Protein AF-A0A7S1FSR8-F1 (afdb_monomer_lite)

Sequence (272 aa):
EYGVRWNFFLTLAAVAVLVKCIRRRALFRRWPGGPSVAVLILLVAYQAALSAGLQFYVESEPRTCSARVGSDRWEKINIDIKGVLCDIFASDREGILGIIGYTAIHVISEDVLGRFCIWNRGSSHVSPFYVKSVGGRLLITSVVLWLALIVLVRQFGISVSRRSTNLSFVVWVLAHNATFLLVLWLCLAVLKINIDKGFTAFPLFQALNKNVLPTFLIANILTGVVNLSMNTLEVDDFPAILIILLYLSIVSLLALVLVRKDFINSEVKKFS

Radius of gyration: 23.21 Å; chains: 1; bounding box: 55×56×66 Å

Structure (mmCIF, N/CA/C/O backbone):
data_AF-A0A7S1FSR8-F1
#
_entry.id   AF-A0A7S1FSR8-F1
#
loop_
_atom_site.group_PDB
_atom_site.id
_atom_site.type_symbol
_atom_site.label_atom_id
_atom_site.label_alt_id
_atom_site.label_comp_id
_atom_site.label_asym_id
_atom_site.label_entity_id
_atom_site.label_seq_id
_atom_site.pdbx_PDB_ins_code
_atom_site.Cartn_x
_atom_site.Cartn_y
_atom_site.Cartn_z
_atom_site.occupancy
_atom_site.B_iso_or_equiv
_atom_site.auth_seq_id
_atom_site.auth_comp_id
_atom_site.auth_asym_id
_atom_site.auth_atom_id
_atom_site.pdbx_PDB_model_num
ATOM 1 N N . GLU A 1 1 ? 6.229 -17.127 -17.112 1.00 42.44 1 GLU A N 1
ATOM 2 C CA . GLU A 1 1 ? 6.525 -15.699 -16.846 1.00 42.44 1 GLU A CA 1
ATOM 3 C C . GLU A 1 1 ? 6.478 -15.317 -15.368 1.00 42.44 1 GLU A C 1
ATOM 5 O O . GLU A 1 1 ? 7.311 -14.522 -14.962 1.00 42.44 1 GLU A O 1
ATOM 10 N N . TYR A 1 2 ? 5.615 -15.909 -14.534 1.00 32.84 2 TYR A N 1
ATOM 11 C CA . TYR A 1 2 ? 5.683 -15.720 -13.077 1.00 32.84 2 TYR A CA 1
ATOM 12 C C . TYR A 1 2 ? 6.494 -16.833 -12.395 1.00 32.84 2 TYR A C 1
ATOM 14 O O . TYR A 1 2 ? 6.208 -18.010 -12.593 1.00 32.84 2 TYR A O 1
ATOM 22 N N . GLY A 1 3 ? 7.501 -16.459 -11.596 1.00 42.72 3 GLY A N 1
ATOM 23 C CA . GLY A 1 3 ? 8.185 -17.367 -10.659 1.00 42.72 3 GLY A CA 1
ATOM 24 C C . GLY A 1 3 ? 9.527 -17.971 -11.094 1.00 42.72 3 GLY A C 1
ATOM 25 O O . GLY A 1 3 ? 10.049 -18.803 -10.362 1.00 42.72 3 GLY A O 1
ATOM 26 N N . VAL A 1 4 ? 10.102 -17.571 -12.236 1.00 52.06 4 VAL A N 1
ATOM 27 C CA . VAL A 1 4 ? 11.365 -18.162 -12.739 1.00 52.06 4 VAL A CA 1
ATOM 28 C C . VAL A 1 4 ? 12.622 -17.431 -12.235 1.00 52.06 4 VAL A C 1
ATOM 30 O O . VAL A 1 4 ? 13.664 -18.065 -12.109 1.00 52.06 4 VAL A O 1
ATOM 33 N N . ARG A 1 5 ? 12.554 -16.122 -11.939 1.00 67.44 5 ARG A N 1
ATOM 34 C CA . ARG A 1 5 ? 13.709 -15.321 -11.475 1.00 67.44 5 ARG A CA 1
ATOM 35 C C . ARG A 1 5 ? 13.396 -14.546 -10.178 1.00 67.44 5 ARG A C 1
ATOM 37 O O . ARG A 1 5 ? 13.264 -15.202 -9.152 1.00 67.44 5 ARG A O 1
ATOM 44 N N . TRP A 1 6 ? 13.218 -13.234 -10.114 1.00 67.12 6 TRP A N 1
ATOM 45 C CA . TRP A 1 6 ? 12.875 -12.552 -8.850 1.00 67.12 6 TRP A CA 1
ATOM 46 C C . TRP A 1 6 ? 11.362 -12.539 -8.603 1.00 67.12 6 TRP A C 1
ATOM 48 O O . TRP A 1 6 ? 10.577 -12.231 -9.498 1.00 67.12 6 TRP A O 1
ATOM 58 N N . ASN A 1 7 ? 10.917 -12.866 -7.386 1.00 74.06 7 ASN A N 1
ATOM 59 C CA . ASN A 1 7 ? 9.493 -12.903 -7.044 1.00 74.06 7 ASN A CA 1
ATOM 60 C C . ASN A 1 7 ? 9.129 -11.900 -5.938 1.00 74.06 7 ASN A C 1
ATOM 62 O O . ASN A 1 7 ? 9.979 -11.345 -5.242 1.00 74.06 7 ASN A O 1
ATOM 66 N N . PHE A 1 8 ? 7.825 -11.697 -5.759 1.00 75.88 8 PHE A N 1
ATOM 67 C CA . PHE A 1 8 ? 7.260 -10.822 -4.731 1.00 75.88 8 PHE A CA 1
ATOM 68 C C . PHE A 1 8 ? 7.791 -11.117 -3.315 1.00 75.88 8 PHE A C 1
ATOM 70 O O . PHE A 1 8 ? 8.031 -10.194 -2.536 1.00 75.88 8 PHE A O 1
ATOM 77 N N . PHE A 1 9 ? 8.030 -12.389 -2.982 1.00 80.69 9 PHE A N 1
ATOM 78 C CA . PHE A 1 9 ? 8.537 -12.779 -1.666 1.00 80.69 9 PHE A CA 1
ATOM 79 C C . PHE A 1 9 ? 9.968 -12.304 -1.416 1.00 80.69 9 PHE A C 1
ATOM 81 O O . PHE A 1 9 ? 10.277 -11.904 -0.294 1.00 80.69 9 PHE A O 1
ATOM 88 N N . LEU A 1 10 ? 10.825 -12.301 -2.440 1.00 83.50 10 LEU A N 1
ATOM 89 C CA . LEU A 1 10 ? 12.183 -11.763 -2.332 1.00 83.50 10 LEU A CA 1
ATOM 90 C C . LEU A 1 10 ? 12.160 -10.255 -2.074 1.00 83.50 10 LEU A C 1
ATOM 92 O O . LEU A 1 10 ? 12.866 -9.781 -1.184 1.00 83.50 10 LEU A O 1
ATOM 96 N N . THR A 1 11 ? 11.287 -9.511 -2.761 1.00 85.75 11 THR A N 1
ATOM 97 C CA . THR A 1 11 ? 11.074 -8.084 -2.472 1.00 85.75 11 THR A CA 1
ATOM 98 C C . THR A 1 11 ? 10.602 -7.877 -1.030 1.00 85.75 11 THR A C 1
ATOM 100 O O . THR A 1 11 ? 11.168 -7.047 -0.321 1.00 85.75 11 THR A O 1
ATOM 103 N N . LEU A 1 12 ? 9.629 -8.658 -0.544 1.00 84.50 12 LEU A N 1
ATOM 104 C CA . LEU A 1 12 ? 9.170 -8.566 0.849 1.00 84.50 12 LEU A CA 1
ATOM 105 C C . LEU A 1 12 ? 10.274 -8.888 1.864 1.00 84.50 12 LEU A C 1
ATOM 107 O O . LEU A 1 12 ? 10.410 -8.185 2.867 1.00 84.50 12 LEU A O 1
ATOM 111 N N . ALA A 1 13 ? 11.071 -9.927 1.611 1.00 87.38 13 ALA A N 1
ATOM 112 C CA . ALA A 1 13 ? 12.188 -10.302 2.471 1.00 87.38 13 ALA A CA 1
ATOM 113 C C . ALA A 1 13 ? 13.238 -9.183 2.533 1.00 87.38 13 ALA A C 1
ATOM 115 O O . ALA A 1 13 ? 13.666 -8.797 3.625 1.00 87.38 13 ALA A O 1
ATOM 116 N N . ALA A 1 14 ? 13.595 -8.606 1.382 1.00 89.81 14 ALA A N 1
ATOM 117 C CA . ALA A 1 14 ? 14.527 -7.487 1.299 1.00 89.81 14 ALA A CA 1
ATOM 118 C C . ALA A 1 14 ? 14.011 -6.256 2.062 1.00 89.81 14 ALA A C 1
ATOM 120 O O . ALA A 1 14 ? 14.740 -5.691 2.879 1.00 89.81 14 ALA A O 1
ATOM 121 N N . VAL A 1 15 ? 12.738 -5.886 1.877 1.00 91.38 15 VAL A N 1
ATOM 122 C CA . VAL A 1 15 ? 12.101 -4.779 2.609 1.00 91.38 15 VAL A CA 1
ATOM 123 C C . VAL A 1 15 ? 12.127 -5.037 4.117 1.00 91.38 15 VAL A C 1
ATOM 125 O O . VAL A 1 15 ? 12.518 -4.158 4.884 1.00 91.38 15 VAL A O 1
ATOM 128 N N . ALA A 1 16 ? 11.782 -6.246 4.568 1.00 88.62 16 ALA A N 1
ATOM 129 C CA . ALA A 1 16 ? 11.782 -6.590 5.990 1.00 88.62 16 ALA A CA 1
ATOM 130 C C . ALA A 1 16 ? 13.175 -6.455 6.633 1.00 88.62 16 ALA A C 1
ATOM 132 O O . ALA A 1 16 ? 13.294 -5.993 7.774 1.00 88.62 16 ALA A O 1
ATOM 133 N N . VAL A 1 17 ? 14.235 -6.836 5.914 1.00 90.75 17 VAL A N 1
ATOM 134 C CA . VAL A 1 17 ? 15.624 -6.657 6.365 1.00 90.75 17 VAL A CA 1
ATOM 135 C C . VAL A 1 17 ? 15.999 -5.174 6.385 1.00 90.75 17 VAL A C 1
ATOM 137 O O . VAL A 1 17 ? 16.490 -4.682 7.403 1.00 90.75 17 VAL A O 1
ATOM 140 N N . LEU A 1 18 ? 15.718 -4.439 5.307 1.00 90.12 18 LEU A N 1
ATOM 141 C CA . LEU A 1 18 ? 16.057 -3.019 5.179 1.00 90.12 18 LEU A CA 1
ATOM 142 C C . LEU A 1 18 ? 15.386 -2.162 6.249 1.00 90.12 18 LEU A C 1
ATOM 144 O O . LEU A 1 18 ? 16.059 -1.369 6.904 1.00 90.12 18 LEU A O 1
ATOM 148 N N . VAL A 1 19 ? 14.093 -2.364 6.497 1.00 89.81 19 VAL A N 1
ATOM 149 C CA . VAL A 1 19 ? 13.356 -1.646 7.544 1.00 89.81 19 VAL A CA 1
ATOM 150 C C . VAL A 1 19 ? 13.991 -1.887 8.913 1.00 89.81 19 VAL A C 1
ATOM 152 O O . VAL A 1 19 ? 14.223 -0.934 9.661 1.00 89.81 19 VAL A O 1
ATOM 155 N N . LYS A 1 20 ? 14.327 -3.142 9.249 1.00 87.56 20 LYS A N 1
ATOM 156 C CA . LYS A 1 20 ? 15.005 -3.463 10.517 1.00 87.56 20 LYS A CA 1
ATOM 157 C C . LYS A 1 20 ? 16.349 -2.743 10.627 1.00 87.56 20 LYS A C 1
ATOM 159 O O . LYS A 1 20 ? 16.659 -2.207 11.692 1.00 87.56 20 LYS A O 1
ATOM 164 N N . CYS A 1 21 ? 17.124 -2.696 9.546 1.00 87.00 21 CYS A N 1
ATOM 165 C CA . CYS A 1 21 ? 18.399 -1.983 9.497 1.00 87.00 21 CYS A CA 1
ATOM 166 C C . CYS A 1 21 ? 18.224 -0.469 9.694 1.00 87.00 21 CYS A C 1
ATOM 168 O O . CYS A 1 21 ? 18.904 0.115 10.541 1.00 87.00 21 CYS A O 1
ATOM 170 N N . ILE A 1 22 ? 17.278 0.151 8.981 1.00 85.94 22 ILE A N 1
ATOM 171 C CA . ILE A 1 22 ? 16.949 1.580 9.103 1.00 85.94 22 ILE A CA 1
ATOM 172 C C . ILE A 1 22 ? 16.543 1.906 10.545 1.00 85.94 22 ILE A C 1
ATOM 174 O O . ILE A 1 22 ? 17.040 2.862 11.133 1.00 85.94 22 ILE A O 1
ATOM 178 N N . ARG A 1 23 ? 15.693 1.078 11.160 1.00 81.00 23 ARG A N 1
ATOM 179 C CA . ARG A 1 23 ? 15.199 1.290 12.530 1.00 81.00 23 ARG A CA 1
ATOM 180 C C . ARG A 1 23 ? 16.271 1.096 13.603 1.00 81.00 23 ARG A C 1
ATOM 182 O O . ARG A 1 23 ? 16.262 1.819 14.598 1.00 81.00 23 ARG A O 1
ATOM 189 N N . ARG A 1 24 ? 17.173 0.121 13.441 1.00 79.81 24 ARG A N 1
ATOM 190 C CA . ARG A 1 24 ? 18.234 -0.162 14.426 1.00 79.81 24 ARG A CA 1
ATOM 191 C C . ARG A 1 24 ? 19.342 0.883 14.419 1.00 79.81 24 ARG A C 1
ATOM 193 O O . ARG A 1 24 ? 19.982 1.094 15.447 1.00 79.81 24 ARG A O 1
ATOM 200 N N . ARG A 1 25 ? 19.606 1.525 13.280 1.00 76.44 25 ARG A N 1
ATOM 201 C CA . ARG A 1 25 ? 20.754 2.424 13.154 1.00 76.44 25 ARG A CA 1
ATOM 202 C C . ARG A 1 25 ? 20.471 3.760 13.841 1.00 76.44 25 ARG A C 1
ATOM 204 O O . ARG A 1 25 ? 19.556 4.490 13.469 1.00 76.44 25 ARG A O 1
ATOM 211 N N . ALA A 1 26 ? 21.312 4.104 14.818 1.00 61.03 26 ALA A N 1
ATOM 212 C CA . ALA A 1 26 ? 21.186 5.326 15.616 1.00 61.03 26 ALA A CA 1
ATOM 213 C C . ALA A 1 26 ? 21.131 6.611 14.768 1.00 61.03 26 ALA A C 1
ATOM 215 O O . ALA A 1 26 ? 20.477 7.572 15.165 1.00 61.03 26 ALA A O 1
ATOM 216 N N . LEU A 1 27 ? 21.754 6.599 13.582 1.00 62.50 27 LEU A N 1
ATOM 217 C CA . LEU A 1 27 ? 21.727 7.701 12.619 1.00 62.50 27 LEU A CA 1
ATOM 218 C C . LEU A 1 27 ? 20.291 8.127 12.270 1.00 62.50 27 LEU A C 1
ATOM 220 O O . LEU A 1 27 ? 19.955 9.296 12.412 1.00 62.50 27 LEU A O 1
ATOM 224 N N . PHE A 1 28 ? 19.420 7.180 11.912 1.00 64.50 28 PHE A N 1
ATOM 225 C CA . PHE A 1 28 ? 18.032 7.479 11.539 1.00 64.50 28 PHE A CA 1
ATOM 226 C C . PHE A 1 28 ? 17.147 7.817 12.740 1.00 64.50 28 PHE A C 1
ATOM 228 O O . PHE A 1 28 ? 16.130 8.490 12.595 1.00 64.50 28 PHE A O 1
ATOM 235 N N . ARG A 1 29 ? 17.539 7.389 13.946 1.00 62.94 29 ARG A N 1
ATOM 236 C CA . ARG A 1 29 ? 16.860 7.781 15.187 1.00 62.94 29 ARG A CA 1
ATOM 237 C C . ARG A 1 29 ? 17.166 9.230 15.582 1.00 62.94 29 ARG A C 1
ATOM 239 O O . ARG A 1 29 ? 16.362 9.839 16.278 1.00 62.94 29 ARG A O 1
ATOM 246 N N . ARG A 1 30 ? 18.317 9.761 15.158 1.00 63.12 30 ARG A N 1
ATOM 247 C CA . ARG A 1 30 ? 18.793 11.114 15.486 1.00 63.12 30 ARG A CA 1
ATOM 248 C C . ARG A 1 30 ? 18.447 12.155 14.418 1.00 63.12 30 ARG A C 1
ATOM 250 O O . ARG A 1 30 ? 18.640 13.342 14.654 1.00 63.12 30 ARG A O 1
ATOM 257 N N . TRP A 1 31 ? 17.937 11.718 13.268 1.00 62.69 31 TRP A N 1
ATOM 258 C CA . TRP A 1 31 ? 17.447 12.607 12.220 1.00 62.69 31 TRP A CA 1
ATOM 259 C C . TRP A 1 31 ? 16.214 13.398 12.686 1.00 62.69 31 TRP A C 1
ATOM 261 O O . TRP A 1 31 ? 15.302 12.802 13.273 1.00 62.69 31 TRP A O 1
ATOM 271 N N . PRO A 1 32 ? 16.147 14.716 12.418 1.00 58.75 32 PRO A N 1
ATOM 272 C CA . PRO A 1 32 ? 14.958 15.509 12.709 1.00 58.75 32 PRO A CA 1
ATOM 273 C C . PRO A 1 32 ? 13.770 14.963 11.901 1.00 58.75 32 PRO A C 1
ATOM 275 O O . PRO A 1 32 ? 13.825 14.872 10.679 1.00 58.75 32 PRO A O 1
ATOM 278 N N . GLY A 1 33 ? 12.718 14.527 12.603 1.00 66.50 33 GLY A N 1
ATOM 279 C CA . GLY A 1 33 ? 11.551 13.857 12.008 1.00 66.50 33 GLY A CA 1
ATOM 280 C C . GLY A 1 33 ? 11.667 12.330 11.851 1.00 66.50 33 GLY A C 1
ATOM 281 O O . GLY A 1 33 ? 10.708 11.686 11.428 1.00 66.50 33 GLY A O 1
ATOM 282 N N . GLY A 1 34 ? 12.789 11.723 12.256 1.00 81.00 34 GLY A N 1
ATOM 283 C CA . GLY A 1 34 ? 12.958 10.270 12.332 1.00 81.00 34 GLY A CA 1
ATOM 284 C C . GLY A 1 34 ? 13.160 9.560 10.980 1.00 81.00 34 GLY A C 1
ATOM 285 O O . GLY A 1 34 ? 13.432 10.200 9.962 1.00 81.00 34 GLY A O 1
ATOM 286 N N . PRO A 1 35 ? 13.041 8.217 10.943 1.00 84.94 35 PRO A N 1
ATOM 287 C CA . PRO A 1 35 ? 13.338 7.412 9.754 1.00 84.94 35 PRO A CA 1
ATOM 288 C C . PRO A 1 35 ? 12.399 7.694 8.572 1.00 84.94 35 PRO A C 1
ATOM 290 O O . PRO A 1 35 ? 12.814 7.526 7.429 1.00 84.94 35 PRO A O 1
ATOM 293 N N . SER A 1 36 ? 11.176 8.169 8.819 1.00 86.75 36 SER A N 1
ATOM 294 C CA . SER A 1 36 ? 10.230 8.538 7.757 1.00 86.75 36 SER A CA 1
ATOM 295 C C . SER A 1 36 ? 10.732 9.654 6.853 1.00 86.75 36 SER A C 1
ATOM 297 O O . SER A 1 36 ? 10.576 9.565 5.640 1.00 86.75 36 SER A O 1
ATOM 299 N N . VAL A 1 37 ? 11.370 10.683 7.419 1.00 87.75 37 VAL A N 1
ATOM 300 C CA . VAL A 1 37 ? 11.898 11.803 6.627 1.00 87.75 37 VAL A CA 1
ATOM 301 C C . VAL A 1 37 ? 13.037 11.332 5.729 1.00 87.75 37 VAL A C 1
ATOM 303 O O . VAL A 1 37 ? 13.062 11.663 4.549 1.00 87.75 37 VAL A O 1
ATOM 306 N N . ALA A 1 38 ? 13.939 10.495 6.247 1.00 88.38 38 ALA A N 1
ATOM 307 C CA . ALA A 1 38 ? 15.035 9.945 5.453 1.00 88.38 38 ALA A CA 1
ATOM 308 C C . ALA A 1 38 ? 14.531 9.113 4.264 1.00 88.38 38 ALA A C 1
ATOM 310 O O . ALA A 1 38 ? 15.025 9.256 3.146 1.00 88.38 38 ALA A O 1
ATOM 311 N N . VAL A 1 39 ? 13.521 8.270 4.494 1.00 91.75 39 VAL A N 1
ATOM 312 C CA . VAL A 1 39 ? 12.943 7.449 3.427 1.00 91.75 39 VAL A CA 1
ATOM 313 C C . VAL A 1 39 ? 12.113 8.291 2.453 1.00 91.75 39 VAL A C 1
ATOM 315 O O . VAL A 1 39 ? 12.119 8.002 1.261 1.00 91.75 39 VAL A O 1
ATOM 318 N N . LEU A 1 40 ? 11.470 9.371 2.908 1.00 92.50 40 LEU A N 1
ATOM 319 C CA . LEU A 1 40 ? 10.790 10.319 2.025 1.00 92.50 40 LEU A CA 1
ATOM 320 C C . LEU A 1 40 ? 11.777 11.035 1.091 1.00 92.50 40 LEU A C 1
ATOM 322 O O . LEU A 1 40 ? 11.506 11.140 -0.101 1.00 92.50 40 LEU A O 1
ATOM 326 N N . ILE A 1 41 ? 12.935 11.472 1.596 1.00 92.06 41 ILE A N 1
ATOM 327 C CA . ILE A 1 41 ? 13.988 12.067 0.756 1.00 92.06 41 ILE A CA 1
ATOM 328 C C . ILE A 1 41 ? 14.473 11.057 -0.286 1.00 92.06 41 ILE A C 1
ATOM 330 O O . ILE A 1 41 ? 14.581 11.396 -1.464 1.00 92.06 41 ILE A O 1
ATOM 334 N N . LEU A 1 42 ? 14.710 9.806 0.124 1.00 93.25 42 LEU A N 1
ATOM 335 C CA . LEU A 1 42 ? 15.083 8.736 -0.801 1.00 93.25 42 LEU A CA 1
ATOM 336 C C . LEU A 1 42 ? 14.001 8.503 -1.865 1.00 93.25 42 LEU A C 1
ATOM 338 O O . LEU A 1 42 ? 14.326 8.331 -3.036 1.00 93.25 42 LEU A O 1
ATOM 342 N N . LEU A 1 43 ? 12.726 8.531 -1.477 1.00 95.31 43 LEU A N 1
ATOM 343 C CA . LEU A 1 43 ? 11.601 8.357 -2.392 1.00 95.31 43 LEU A CA 1
ATOM 344 C C . LEU A 1 43 ? 11.481 9.516 -3.393 1.00 95.31 43 LEU A C 1
ATOM 346 O O . LEU A 1 43 ? 11.198 9.278 -4.563 1.00 95.31 43 LEU A O 1
ATOM 350 N N . VAL A 1 44 ? 11.730 10.758 -2.969 1.00 95.62 44 VAL A N 1
ATOM 351 C CA . VAL A 1 44 ? 11.759 11.924 -3.869 1.00 95.62 44 VAL A CA 1
ATOM 352 C C . VAL A 1 44 ? 12.938 11.836 -4.838 1.00 95.62 44 VAL A C 1
ATOM 354 O O . VAL A 1 44 ? 12.760 12.066 -6.032 1.00 95.62 44 VAL A O 1
ATOM 357 N N . ALA A 1 45 ? 14.123 11.437 -4.366 1.00 95.81 45 ALA A N 1
ATOM 358 C CA . ALA A 1 45 ? 15.278 11.200 -5.232 1.00 95.81 45 ALA A CA 1
ATOM 359 C C . ALA A 1 45 ? 15.010 10.068 -6.242 1.00 95.81 45 ALA A C 1
ATOM 361 O O . ALA A 1 45 ? 15.341 10.190 -7.420 1.00 95.81 45 ALA A O 1
ATOM 362 N N . TYR A 1 46 ? 14.344 8.997 -5.802 1.00 96.31 46 TYR A N 1
ATOM 363 C CA . TYR A 1 46 ? 13.903 7.913 -6.674 1.00 96.31 46 TYR A CA 1
ATOM 364 C C . TYR A 1 46 ? 12.904 8.402 -7.726 1.00 96.31 46 TYR A C 1
ATOM 366 O O . TYR A 1 46 ? 13.059 8.098 -8.905 1.00 96.31 46 TYR A O 1
ATOM 374 N N . GLN A 1 47 ? 11.934 9.231 -7.335 1.00 96.88 47 GLN A N 1
ATOM 375 C CA . GLN A 1 47 ? 10.998 9.834 -8.278 1.00 96.88 47 GLN A CA 1
ATOM 376 C C . GLN A 1 47 ? 11.697 10.740 -9.297 1.00 96.88 47 GLN A C 1
ATOM 378 O O . GLN A 1 47 ? 11.332 10.713 -10.467 1.00 96.88 47 GLN A O 1
ATOM 383 N N . ALA A 1 48 ? 12.712 11.505 -8.891 1.00 95.69 48 ALA A N 1
ATOM 384 C CA . ALA A 1 48 ? 13.500 12.311 -9.820 1.00 95.69 48 ALA A CA 1
ATOM 385 C C . ALA A 1 48 ? 14.223 11.431 -10.856 1.00 95.69 48 ALA A C 1
ATOM 387 O O . ALA A 1 48 ? 14.202 11.745 -12.045 1.00 95.69 48 ALA A O 1
ATOM 388 N N . ALA A 1 49 ? 14.786 10.294 -10.431 1.00 95.62 49 ALA A N 1
ATOM 389 C CA . ALA A 1 49 ? 15.386 9.321 -11.343 1.00 95.62 49 ALA A CA 1
ATOM 390 C C . ALA A 1 49 ? 14.348 8.698 -12.295 1.00 95.62 49 ALA A C 1
ATOM 392 O O . ALA A 1 49 ? 14.610 8.574 -13.492 1.00 95.62 49 ALA A O 1
ATOM 393 N N . LEU A 1 50 ? 13.153 8.356 -11.794 1.00 94.56 50 LEU A N 1
ATOM 394 C CA . LEU A 1 50 ? 12.034 7.875 -12.616 1.00 94.56 50 LEU A CA 1
ATOM 395 C C . LEU A 1 50 ? 11.648 8.891 -13.692 1.00 94.56 50 LEU A C 1
ATOM 397 O O . LEU A 1 50 ? 11.550 8.523 -14.863 1.00 94.56 50 LEU A O 1
ATOM 401 N N . SER A 1 51 ? 11.515 10.163 -13.314 1.00 93.88 51 SER A N 1
ATOM 402 C CA . SER A 1 51 ? 11.208 11.256 -14.239 1.00 93.88 51 SER A CA 1
ATOM 403 C C . SER A 1 51 ? 12.325 11.522 -15.257 1.00 93.88 51 SER A C 1
ATOM 405 O O . SER A 1 51 ? 12.040 12.025 -16.338 1.00 93.88 51 SER A O 1
ATOM 407 N N . ALA A 1 52 ? 13.575 11.155 -14.957 1.00 93.62 52 ALA A N 1
ATOM 408 C CA . ALA A 1 52 ? 14.716 11.277 -15.871 1.00 93.62 52 ALA A CA 1
ATOM 409 C C . ALA A 1 52 ? 14.822 10.136 -16.907 1.00 93.62 52 ALA A C 1
ATOM 411 O O . ALA A 1 52 ? 15.777 10.103 -17.678 1.00 93.62 52 ALA A O 1
ATOM 412 N N . GLY A 1 53 ? 13.869 9.196 -16.930 1.00 90.69 53 GLY A N 1
ATOM 413 C CA . GLY A 1 53 ? 13.822 8.091 -17.897 1.00 90.69 53 GLY A CA 1
ATOM 414 C C . GLY A 1 53 ? 13.887 6.697 -17.272 1.00 90.69 53 GLY A C 1
ATOM 415 O O . GLY A 1 53 ? 13.574 5.716 -17.949 1.00 90.69 53 GLY A O 1
ATOM 416 N N . LEU A 1 54 ? 14.189 6.578 -15.970 1.00 90.81 54 LEU A N 1
ATOM 417 C CA . LEU A 1 54 ? 14.188 5.277 -15.287 1.00 90.81 54 LEU A CA 1
ATOM 418 C C . LEU A 1 54 ? 12.790 4.634 -15.287 1.00 90.81 54 LEU A C 1
ATOM 420 O O . LEU A 1 54 ? 12.685 3.412 -15.289 1.00 90.81 54 LEU A O 1
ATOM 424 N N . GLN A 1 55 ? 11.715 5.427 -15.342 1.00 92.06 55 GLN A N 1
ATOM 425 C CA . GLN A 1 55 ? 10.349 4.909 -15.475 1.00 92.06 55 GLN A CA 1
ATOM 426 C C . GLN A 1 55 ? 10.181 4.077 -16.756 1.00 92.06 55 GLN A C 1
ATOM 428 O O . GLN A 1 55 ? 9.673 2.959 -16.704 1.00 92.06 55 GLN A O 1
ATOM 433 N N . PHE A 1 56 ? 10.654 4.600 -17.890 1.00 89.25 56 PHE A N 1
ATOM 434 C CA . PHE A 1 56 ? 10.584 3.907 -19.174 1.00 89.25 56 PHE A CA 1
ATOM 435 C C . PHE A 1 56 ? 11.434 2.631 -19.166 1.00 89.25 56 PHE A C 1
ATOM 437 O O . PHE A 1 56 ? 10.954 1.574 -19.580 1.00 89.25 56 PHE A O 1
ATOM 444 N N . TYR A 1 57 ? 12.647 2.716 -18.603 1.00 87.31 57 TYR A N 1
ATOM 445 C CA . TYR A 1 57 ? 13.522 1.562 -18.391 1.00 87.31 57 TYR A CA 1
ATOM 446 C C . TYR A 1 57 ? 12.801 0.464 -17.610 1.00 87.31 57 TYR A C 1
ATOM 448 O O . TYR A 1 57 ? 12.762 -0.676 -18.046 1.00 87.31 57 TYR A O 1
ATOM 456 N N . VAL A 1 58 ? 12.176 0.794 -16.478 1.00 87.56 58 VAL A N 1
ATOM 457 C CA . VAL A 1 58 ? 11.496 -0.198 -15.635 1.00 87.56 58 VAL A CA 1
ATOM 458 C C . VAL A 1 58 ? 10.327 -0.859 -16.366 1.00 87.56 58 VAL A C 1
ATOM 460 O O . VAL A 1 58 ? 10.202 -2.080 -16.308 1.00 87.56 58 VAL A O 1
ATOM 463 N N . GLU A 1 59 ? 9.491 -0.078 -17.054 1.00 88.50 59 GLU A N 1
ATOM 464 C CA . GLU A 1 59 ? 8.187 -0.547 -17.540 1.00 88.50 59 GLU A CA 1
ATOM 465 C C . GLU A 1 59 ? 8.181 -1.146 -18.946 1.00 88.50 59 GLU A C 1
ATOM 467 O O . GLU A 1 59 ? 7.313 -1.974 -19.228 1.00 88.50 59 GLU A O 1
ATOM 472 N N . SER A 1 60 ? 9.080 -0.700 -19.828 1.00 84.62 60 SER A N 1
ATOM 473 C CA . SER A 1 60 ? 8.928 -0.917 -21.276 1.00 84.62 60 SER A CA 1
ATOM 474 C C . SER A 1 60 ? 10.108 -1.614 -21.941 1.00 84.62 60 SER A C 1
ATOM 476 O O . SER A 1 60 ? 9.937 -2.211 -23.001 1.00 84.62 60 SER A O 1
ATOM 478 N N . GLU A 1 61 ? 11.306 -1.553 -21.362 1.00 83.44 61 GLU A N 1
ATOM 479 C CA . GLU A 1 61 ? 12.476 -2.130 -22.021 1.00 83.44 61 GLU A CA 1
ATOM 480 C C . GLU A 1 61 ? 12.451 -3.674 -22.070 1.00 83.44 61 GLU A C 1
ATOM 482 O O . GLU A 1 61 ? 11.782 -4.322 -21.260 1.00 83.44 61 GLU A O 1
ATOM 487 N N . PRO A 1 62 ? 13.230 -4.305 -22.963 1.00 82.50 62 PRO A N 1
ATOM 488 C CA . PRO A 1 62 ? 13.377 -5.755 -22.984 1.00 82.50 62 PRO A CA 1
ATOM 489 C C . PRO A 1 62 ? 13.894 -6.319 -21.651 1.00 82.50 62 PRO A C 1
ATOM 491 O O . PRO A 1 62 ? 14.722 -5.714 -20.974 1.00 82.50 62 PRO A O 1
ATOM 494 N N . ARG A 1 63 ? 13.438 -7.527 -21.295 1.00 79.00 63 ARG A N 1
ATOM 495 C CA . ARG A 1 63 ? 13.870 -8.268 -20.089 1.00 79.00 63 ARG A CA 1
ATOM 496 C C . ARG A 1 63 ? 15.195 -9.024 -20.266 1.00 79.00 63 ARG A C 1
ATOM 498 O O . ARG A 1 63 ? 15.547 -9.856 -19.435 1.00 79.00 63 ARG A O 1
ATOM 505 N N . THR A 1 64 ? 15.896 -8.773 -21.365 1.00 79.69 64 THR A N 1
ATOM 506 C CA . THR A 1 64 ? 17.174 -9.390 -21.728 1.00 79.69 64 THR A CA 1
ATOM 507 C C . THR A 1 64 ? 18.083 -8.309 -22.288 1.00 79.69 64 THR A C 1
ATOM 509 O O . THR A 1 64 ? 17.679 -7.572 -23.186 1.00 79.69 64 THR A O 1
ATOM 512 N N . CYS A 1 65 ? 19.303 -8.229 -21.777 1.00 73.25 65 CYS A N 1
ATOM 513 C CA . CYS A 1 65 ? 20.343 -7.340 -22.273 1.00 73.25 65 CYS A CA 1
ATOM 514 C C . CYS A 1 65 ? 20.985 -7.876 -23.553 1.00 73.25 65 CYS A C 1
ATOM 516 O O . CYS A 1 65 ? 21.447 -7.106 -24.392 1.00 73.25 65 CYS A O 1
ATOM 518 N N . SER A 1 66 ? 21.007 -9.199 -23.718 1.00 64.00 66 SER A N 1
ATOM 519 C CA . SER A 1 66 ? 21.530 -9.836 -24.920 1.00 64.00 66 SER A CA 1
ATOM 520 C C . SER A 1 66 ? 20.413 -10.024 -25.946 1.00 64.00 66 SER A C 1
ATOM 522 O O . SER A 1 66 ? 19.617 -10.959 -25.854 1.00 64.00 66 SER A O 1
ATOM 524 N N . ALA A 1 67 ? 20.388 -9.190 -26.990 1.00 52.78 67 ALA A N 1
ATOM 525 C CA . ALA A 1 67 ? 19.913 -9.680 -28.278 1.00 52.78 67 ALA A CA 1
ATOM 526 C C . ALA A 1 67 ? 20.785 -10.901 -28.589 1.00 52.78 67 ALA A C 1
ATOM 528 O O . ALA A 1 67 ? 22.003 -10.755 -28.706 1.00 52.78 67 ALA A O 1
ATOM 529 N N . ARG A 1 68 ? 20.215 -12.112 -28.620 1.00 52.19 68 ARG A N 1
ATOM 530 C CA . ARG A 1 68 ? 20.965 -13.278 -29.094 1.00 52.19 68 ARG A CA 1
ATOM 531 C C . ARG A 1 68 ? 21.354 -12.971 -30.533 1.00 52.19 68 ARG A C 1
ATOM 533 O O . ARG A 1 68 ? 20.522 -13.054 -31.433 1.00 52.19 68 ARG A O 1
ATOM 540 N N . VAL A 1 69 ? 22.600 -12.537 -30.707 1.00 46.97 69 VAL A N 1
ATOM 541 C CA . VAL A 1 69 ? 23.286 -12.496 -31.991 1.00 46.97 69 VAL A CA 1
ATOM 542 C C . VAL A 1 69 ? 23.045 -13.851 -32.648 1.00 46.97 69 VAL A C 1
ATOM 544 O O . VAL A 1 69 ? 23.087 -14.871 -31.962 1.00 46.97 69 VAL A O 1
ATOM 547 N N . GLY A 1 70 ? 22.684 -13.785 -33.929 1.00 43.03 70 GLY A N 1
ATOM 548 C CA . GLY A 1 70 ? 22.301 -14.855 -34.844 1.00 43.03 70 GLY A CA 1
ATOM 549 C C . GLY A 1 70 ? 22.453 -16.293 -34.359 1.00 43.03 70 GLY A C 1
ATOM 550 O O . GLY A 1 70 ? 23.512 -16.729 -33.920 1.00 43.03 70 GLY A O 1
ATOM 551 N N . SER A 1 71 ? 21.382 -17.056 -34.567 1.00 42.84 71 SER A N 1
ATOM 552 C CA . SER A 1 71 ? 21.480 -18.474 -34.899 1.00 42.84 71 SER A CA 1
ATOM 553 C C . SER A 1 71 ? 22.620 -18.675 -35.893 1.00 42.84 71 SER A C 1
ATOM 555 O O . SER A 1 71 ? 22.399 -18.437 -37.069 1.00 42.84 71 SER A O 1
ATOM 557 N N . ASP A 1 72 ? 23.799 -19.067 -35.418 1.00 43.00 72 ASP A N 1
ATOM 558 C CA . ASP A 1 72 ? 24.713 -19.962 -36.111 1.00 43.00 72 ASP A CA 1
ATOM 559 C C . ASP A 1 72 ? 25.796 -20.478 -35.150 1.00 43.00 72 ASP A C 1
ATOM 561 O O . ASP A 1 72 ? 26.653 -19.754 -34.660 1.00 43.00 72 ASP A O 1
ATOM 565 N N . ARG A 1 73 ? 25.759 -21.802 -34.962 1.00 44.28 73 ARG A N 1
ATOM 566 C CA . ARG A 1 73 ? 26.938 -22.679 -34.921 1.00 44.28 73 ARG A CA 1
ATOM 567 C C . ARG A 1 73 ? 27.895 -22.567 -33.720 1.00 44.28 73 ARG A C 1
ATOM 569 O O . ARG A 1 73 ? 28.891 -21.869 -33.776 1.00 44.28 73 ARG A O 1
ATOM 576 N N . TRP A 1 74 ? 27.658 -23.425 -32.717 1.00 48.78 74 TRP A N 1
ATOM 577 C CA . TRP A 1 74 ? 28.645 -24.079 -31.823 1.00 48.78 74 TRP A CA 1
ATOM 578 C C . TRP A 1 74 ? 29.905 -23.289 -31.415 1.00 48.78 74 TRP A C 1
ATOM 580 O O . TRP A 1 74 ? 30.99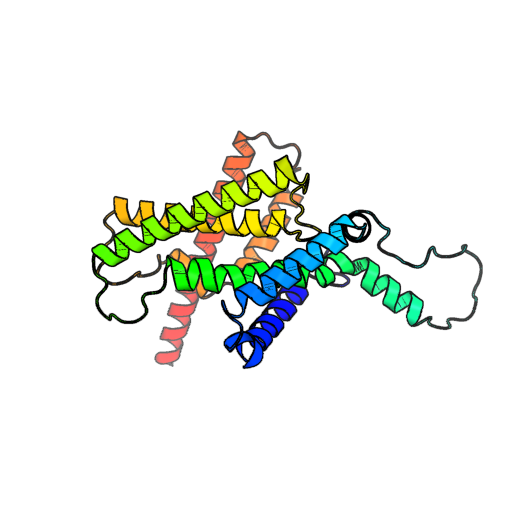1 -23.863 -31.297 1.00 48.78 74 TRP A O 1
ATOM 590 N N . GLU A 1 75 ? 29.777 -21.993 -31.151 1.00 47.31 75 GLU A N 1
ATOM 591 C CA . GLU A 1 75 ? 30.880 -21.197 -30.638 1.00 47.31 75 GLU A CA 1
ATOM 592 C C . GLU A 1 75 ? 30.955 -21.343 -29.113 1.00 47.31 75 GLU A C 1
ATOM 594 O O . GLU A 1 75 ? 29.948 -21.343 -28.403 1.00 47.31 75 GLU A O 1
ATOM 599 N N . LYS A 1 76 ? 32.179 -21.587 -28.639 1.00 44.56 76 LYS A N 1
ATOM 600 C CA . LYS A 1 76 ? 32.574 -21.909 -27.263 1.00 44.56 76 LYS A CA 1
ATOM 601 C C . LYS A 1 76 ? 31.707 -21.214 -26.209 1.00 44.56 76 LYS A C 1
ATOM 603 O O . LYS A 1 76 ? 31.615 -19.990 -26.185 1.00 44.56 76 LYS A O 1
ATOM 608 N N . ILE A 1 77 ? 31.179 -22.002 -25.270 1.00 55.72 77 ILE A N 1
ATOM 609 C CA . ILE A 1 77 ? 30.515 -21.523 -24.052 1.00 55.72 77 ILE A CA 1
ATOM 610 C C . ILE A 1 77 ? 31.573 -20.868 -23.146 1.00 55.72 77 ILE A C 1
ATOM 612 O O . ILE A 1 77 ? 32.004 -21.434 -22.146 1.00 55.72 77 ILE A O 1
ATOM 616 N N . ASN A 1 78 ? 32.023 -19.666 -23.497 1.00 52.53 78 ASN A N 1
ATOM 617 C CA . ASN A 1 78 ? 32.504 -18.725 -22.502 1.00 52.53 78 ASN A CA 1
ATOM 618 C C . ASN A 1 78 ? 31.245 -18.147 -21.868 1.00 52.53 78 ASN A C 1
ATOM 620 O O . ASN A 1 78 ? 30.548 -17.346 -22.485 1.00 52.53 78 ASN A O 1
ATOM 624 N N . ILE A 1 79 ? 30.913 -18.617 -20.664 1.00 63.03 79 ILE A N 1
ATOM 625 C CA . ILE A 1 79 ? 29.829 -18.038 -19.873 1.00 63.03 79 ILE A CA 1
ATOM 626 C C . ILE A 1 79 ? 30.203 -16.577 -19.631 1.00 63.03 79 ILE A C 1
ATOM 628 O O . ILE A 1 79 ? 31.047 -16.280 -18.784 1.00 63.03 79 ILE A O 1
ATOM 632 N N . ASP A 1 80 ? 29.601 -15.663 -20.389 1.00 71.50 80 ASP A N 1
ATOM 633 C CA . ASP A 1 80 ? 29.729 -14.243 -20.113 1.00 71.50 80 ASP A CA 1
ATOM 634 C C . ASP A 1 80 ? 28.920 -13.927 -18.855 1.00 71.50 80 ASP A C 1
ATOM 636 O O . ASP A 1 80 ? 27.712 -13.686 -18.888 1.00 71.50 80 ASP A O 1
ATOM 640 N N . ILE A 1 81 ? 29.611 -13.961 -17.716 1.00 73.06 81 ILE A N 1
ATOM 641 C CA . ILE A 1 81 ? 29.036 -13.656 -16.407 1.00 73.06 81 ILE A CA 1
ATOM 642 C C . ILE A 1 81 ? 28.387 -12.264 -16.428 1.00 73.06 81 ILE A C 1
ATOM 644 O O . ILE A 1 81 ? 27.366 -12.068 -15.774 1.00 73.06 81 ILE A O 1
ATOM 648 N N . LYS A 1 82 ? 28.915 -11.302 -17.201 1.00 76.06 82 LYS A N 1
ATOM 649 C CA . LYS A 1 82 ? 28.332 -9.955 -17.290 1.00 76.06 82 LYS A CA 1
ATOM 650 C C . LYS A 1 82 ? 26.997 -9.965 -18.031 1.00 76.06 82 LYS A C 1
ATOM 652 O O . LYS A 1 82 ? 26.042 -9.386 -17.518 1.00 76.06 82 LYS A O 1
ATOM 657 N N . GLY A 1 83 ? 26.906 -10.647 -19.172 1.00 73.56 83 GLY A N 1
ATOM 658 C CA . GLY A 1 83 ? 25.653 -10.843 -19.904 1.00 73.56 83 GLY A CA 1
ATOM 659 C C . GLY A 1 83 ? 24.591 -11.555 -19.065 1.00 73.56 83 GLY A C 1
ATOM 660 O O . GLY A 1 83 ? 23.465 -11.074 -18.960 1.00 73.56 83 GLY A O 1
ATOM 661 N N . VAL A 1 84 ? 24.971 -12.626 -18.358 1.00 76.38 84 VAL A N 1
ATOM 662 C CA . VAL A 1 84 ? 24.058 -13.362 -17.463 1.00 76.38 84 VAL A CA 1
ATOM 663 C C . VAL A 1 84 ? 23.565 -12.485 -16.308 1.00 76.38 84 VAL A C 1
ATOM 665 O O . VAL A 1 84 ? 22.370 -12.473 -16.016 1.00 76.38 84 VAL A O 1
ATOM 668 N N . LEU A 1 85 ? 24.450 -11.725 -15.655 1.00 78.31 85 LEU A N 1
ATOM 669 C CA . LEU A 1 85 ? 24.060 -10.807 -14.578 1.00 78.31 85 LEU A CA 1
ATOM 670 C C . LEU A 1 85 ? 23.163 -9.673 -15.084 1.00 78.31 85 LEU A C 1
ATOM 672 O O . LEU A 1 85 ? 22.229 -9.279 -14.385 1.00 78.31 85 LEU A O 1
ATOM 676 N N . CYS A 1 86 ? 23.420 -9.171 -16.292 1.00 80.44 86 CYS A N 1
ATOM 677 C CA . CYS A 1 86 ? 22.584 -8.156 -16.915 1.00 80.44 86 CYS A CA 1
ATOM 678 C C . CYS A 1 86 ? 21.187 -8.703 -17.221 1.00 80.44 86 CYS A C 1
ATOM 680 O O . CYS A 1 86 ? 20.205 -8.064 -16.865 1.00 80.44 86 CYS A O 1
ATOM 682 N N . ASP A 1 87 ? 21.080 -9.906 -17.788 1.00 80.38 87 ASP A N 1
ATOM 683 C CA . ASP A 1 87 ? 19.793 -10.556 -18.056 1.00 80.38 87 ASP A CA 1
ATOM 684 C C . ASP A 1 87 ? 19.000 -10.834 -16.773 1.00 80.38 87 ASP A C 1
ATOM 686 O O . ASP A 1 87 ? 17.781 -10.659 -16.749 1.00 80.38 87 ASP A O 1
ATOM 690 N N . ILE A 1 88 ? 19.676 -11.239 -15.692 1.00 78.81 88 ILE A N 1
ATOM 691 C CA . ILE A 1 88 ? 19.041 -11.402 -14.377 1.00 78.81 88 ILE A CA 1
ATOM 692 C C . ILE A 1 88 ? 18.495 -10.053 -13.902 1.00 78.81 88 ILE A C 1
ATOM 694 O O . ILE A 1 88 ? 17.310 -9.946 -13.594 1.00 78.81 88 ILE A O 1
ATOM 698 N N . PHE A 1 89 ? 19.324 -9.006 -13.898 1.00 83.69 89 PHE A N 1
ATOM 699 C CA . PHE A 1 89 ? 18.892 -7.686 -13.449 1.00 83.69 89 PHE A CA 1
ATOM 700 C C . PHE A 1 89 ? 17.769 -7.114 -14.323 1.00 83.69 89 PHE A C 1
ATOM 702 O O . PHE A 1 89 ? 16.759 -6.669 -13.793 1.00 83.69 89 PHE A O 1
ATOM 709 N N . ALA A 1 90 ? 17.896 -7.159 -15.649 1.00 81.81 90 ALA A N 1
ATOM 710 C CA . ALA A 1 90 ? 16.902 -6.640 -16.585 1.00 81.81 90 ALA A CA 1
ATOM 711 C C . ALA A 1 90 ? 15.560 -7.377 -16.478 1.00 81.81 90 ALA A C 1
ATOM 713 O O . ALA A 1 90 ? 14.504 -6.753 -16.579 1.00 81.81 90 ALA A O 1
ATOM 714 N N . SER A 1 91 ? 15.586 -8.687 -16.223 1.00 79.19 91 SER A N 1
ATOM 715 C CA . SER A 1 91 ? 14.377 -9.483 -15.997 1.00 79.19 91 SER A CA 1
ATOM 716 C C . SER A 1 91 ? 13.676 -9.133 -14.680 1.00 79.19 91 SER A C 1
ATOM 718 O O . SER A 1 91 ? 12.455 -9.256 -14.603 1.00 79.19 91 SER A O 1
ATOM 720 N N . ASP A 1 92 ? 14.432 -8.698 -13.668 1.00 85.19 92 ASP A N 1
ATOM 721 C CA . ASP A 1 92 ? 13.979 -8.586 -12.275 1.00 85.19 92 ASP A CA 1
ATOM 722 C C . ASP A 1 92 ? 13.955 -7.145 -11.731 1.00 85.19 92 ASP A C 1
ATOM 724 O O . ASP A 1 92 ? 13.586 -6.896 -10.578 1.00 85.19 92 ASP A O 1
ATOM 728 N N . ARG A 1 93 ? 14.326 -6.169 -12.563 1.00 86.81 93 ARG A N 1
ATOM 729 C CA . ARG A 1 93 ? 14.500 -4.756 -12.197 1.00 86.81 93 ARG A CA 1
ATOM 730 C C . ARG A 1 93 ? 13.272 -4.122 -11.555 1.00 86.81 93 ARG A C 1
ATOM 732 O O . ARG A 1 93 ? 13.440 -3.289 -10.672 1.00 86.81 93 ARG A O 1
ATOM 739 N N . GLU A 1 94 ? 12.060 -4.523 -11.947 1.00 85.94 94 GLU A N 1
ATOM 740 C CA . GLU A 1 94 ? 10.811 -4.046 -11.334 1.00 85.94 94 GLU A CA 1
ATOM 741 C C . GLU A 1 94 ? 10.795 -4.367 -9.830 1.00 85.94 94 GLU A C 1
ATOM 743 O O . GLU A 1 94 ? 10.542 -3.502 -8.992 1.00 85.94 94 GLU A O 1
ATOM 748 N N . GLY A 1 95 ? 11.143 -5.609 -9.475 1.00 85.19 95 GLY A N 1
ATOM 749 C CA . GLY A 1 95 ? 11.161 -6.080 -8.095 1.00 85.19 95 GLY A CA 1
ATOM 750 C C . GLY A 1 95 ? 12.308 -5.499 -7.273 1.00 85.19 95 GLY A C 1
ATOM 751 O O . GLY A 1 95 ? 12.104 -5.219 -6.092 1.00 85.19 95 GLY A O 1
ATOM 752 N N . ILE A 1 96 ? 13.481 -5.303 -7.889 1.00 88.56 96 ILE A N 1
ATOM 753 C CA . ILE A 1 96 ? 14.689 -4.770 -7.238 1.00 88.56 96 ILE A CA 1
ATOM 754 C C . ILE A 1 96 ? 14.561 -3.263 -6.997 1.00 88.56 96 ILE A C 1
ATOM 756 O O . ILE A 1 96 ? 14.717 -2.802 -5.867 1.00 88.56 96 ILE A O 1
ATOM 760 N N . LEU A 1 97 ? 14.248 -2.485 -8.036 1.00 91.12 97 LEU A N 1
ATOM 761 C CA . LEU A 1 97 ? 14.085 -1.034 -7.912 1.00 91.12 97 LEU A CA 1
ATOM 762 C C . LEU A 1 97 ? 12.854 -0.695 -7.064 1.00 91.12 97 LEU A C 1
ATOM 764 O O . LEU A 1 97 ? 12.887 0.257 -6.282 1.00 91.12 97 LEU A O 1
ATOM 768 N N . GLY A 1 98 ? 11.819 -1.540 -7.121 1.00 91.69 98 GLY A N 1
ATOM 769 C CA . GLY A 1 98 ? 10.611 -1.369 -6.326 1.00 91.69 98 GLY A CA 1
ATOM 770 C C . GLY A 1 98 ? 10.801 -1.495 -4.811 1.00 91.69 98 GLY A C 1
ATOM 771 O O . GLY A 1 98 ? 9.961 -1.028 -4.038 1.00 91.69 98 GLY A O 1
ATOM 772 N N . ILE A 1 99 ? 11.924 -2.059 -4.345 1.00 93.50 99 ILE A N 1
ATOM 773 C CA . ILE A 1 99 ? 12.264 -2.135 -2.913 1.00 93.50 99 ILE A CA 1
ATOM 774 C C . ILE A 1 99 ? 12.238 -0.746 -2.263 1.00 93.50 99 ILE A C 1
ATOM 776 O O . ILE A 1 99 ? 11.838 -0.629 -1.102 1.00 93.50 99 ILE A O 1
ATOM 780 N N . ILE A 1 100 ? 12.622 0.306 -2.994 1.00 94.25 100 ILE A N 1
ATOM 781 C CA . ILE A 1 100 ? 12.625 1.684 -2.489 1.00 94.25 100 ILE A CA 1
ATOM 782 C C . ILE A 1 100 ? 11.196 2.126 -2.152 1.00 94.25 100 ILE A C 1
ATOM 784 O O . ILE A 1 100 ? 10.927 2.522 -1.014 1.00 94.25 100 ILE A O 1
ATOM 788 N N . GLY A 1 101 ? 10.270 1.992 -3.107 1.00 95.12 101 GLY A N 1
ATOM 789 C CA . GLY A 1 101 ? 8.862 2.342 -2.924 1.00 95.12 101 GLY A CA 1
ATOM 790 C C . GLY A 1 101 ? 8.199 1.525 -1.814 1.00 95.12 101 GLY A C 1
ATOM 791 O O . GLY A 1 101 ? 7.557 2.087 -0.927 1.00 95.12 101 GLY A O 1
ATOM 792 N N . TYR A 1 102 ? 8.419 0.206 -1.776 1.00 94.94 102 TYR A N 1
ATOM 793 C CA . TYR A 1 102 ? 7.851 -0.651 -0.726 1.00 94.94 102 TYR A CA 1
ATOM 794 C C . TYR A 1 102 ? 8.430 -0.375 0.668 1.00 94.94 102 TYR A C 1
ATOM 796 O O . TYR A 1 102 ? 7.693 -0.402 1.657 1.00 94.94 102 TYR A O 1
ATOM 804 N N . THR A 1 103 ? 9.724 -0.058 0.767 1.00 94.88 103 THR A N 1
ATOM 805 C CA . THR A 1 103 ? 10.339 0.365 2.037 1.00 94.88 103 THR A CA 1
ATOM 806 C C . THR A 1 103 ? 9.729 1.681 2.516 1.00 94.88 103 THR A C 1
ATOM 808 O O . THR A 1 103 ? 9.436 1.819 3.706 1.00 94.88 103 THR A O 1
ATOM 811 N N . ALA A 1 104 ? 9.466 2.618 1.600 1.00 95.12 104 ALA A N 1
ATOM 812 C CA . ALA A 1 104 ? 8.776 3.864 1.911 1.00 95.12 104 ALA A CA 1
ATOM 813 C C . ALA A 1 104 ? 7.353 3.637 2.412 1.00 95.12 104 ALA A C 1
ATOM 815 O O . ALA A 1 104 ? 7.008 4.153 3.475 1.00 95.12 104 ALA A O 1
ATOM 816 N N . ILE A 1 105 ? 6.569 2.800 1.725 1.00 95.31 105 ILE A N 1
ATOM 817 C CA . ILE A 1 105 ? 5.228 2.417 2.184 1.00 95.31 105 ILE A CA 1
ATOM 818 C C . ILE A 1 105 ? 5.304 1.878 3.613 1.00 95.31 105 ILE A C 1
ATOM 820 O O . ILE A 1 105 ? 4.546 2.329 4.468 1.00 95.31 105 ILE A O 1
ATOM 824 N N . HIS A 1 106 ? 6.231 0.963 3.901 1.00 93.94 106 HIS A N 1
ATOM 825 C CA . HIS A 1 106 ? 6.324 0.337 5.216 1.00 93.94 106 HIS A CA 1
ATOM 826 C C . HIS A 1 106 ? 6.683 1.335 6.328 1.00 93.94 106 HIS A C 1
ATOM 828 O O . HIS A 1 106 ? 5.972 1.428 7.330 1.00 93.94 106 HIS A O 1
ATOM 834 N N . VAL A 1 107 ? 7.768 2.098 6.159 1.00 93.25 107 VAL A N 1
ATOM 835 C CA . VAL A 1 107 ? 8.263 3.018 7.198 1.00 93.25 107 VAL A CA 1
ATOM 836 C C . VAL A 1 107 ? 7.288 4.172 7.429 1.00 93.25 107 VAL A C 1
ATOM 838 O O . VAL A 1 107 ? 6.972 4.472 8.583 1.00 93.25 107 VAL A O 1
ATOM 841 N N . ILE A 1 108 ? 6.772 4.779 6.353 1.00 93.62 108 ILE A N 1
ATOM 842 C CA . ILE A 1 108 ? 5.836 5.907 6.448 1.00 93.62 108 ILE A CA 1
ATOM 843 C C . ILE A 1 108 ? 4.504 5.439 7.044 1.00 93.62 108 ILE A C 1
ATOM 845 O O . ILE A 1 108 ? 3.968 6.117 7.918 1.00 93.62 108 ILE A O 1
ATOM 849 N N . SER A 1 109 ? 3.984 4.269 6.647 1.00 93.25 109 SER A N 1
ATOM 850 C CA . SER A 1 109 ? 2.752 3.724 7.243 1.00 93.25 109 SER A CA 1
ATOM 851 C C . SER A 1 109 ? 2.907 3.484 8.743 1.00 93.25 109 SER A C 1
ATOM 853 O O . SER A 1 109 ? 2.018 3.832 9.517 1.00 93.25 109 SER A O 1
ATOM 855 N N . GLU A 1 110 ? 4.034 2.914 9.179 1.00 90.44 110 GLU A N 1
ATOM 856 C CA . GLU A 1 110 ? 4.277 2.649 10.599 1.00 90.44 110 GLU A CA 1
ATOM 857 C C . GLU A 1 110 ? 4.343 3.947 11.417 1.00 90.44 110 GLU A C 1
ATOM 859 O O . GLU A 1 110 ? 3.740 4.032 12.487 1.00 90.44 110 GLU A O 1
ATOM 864 N N . ASP A 1 111 ? 5.057 4.966 10.936 1.00 89.94 111 ASP A N 1
ATOM 865 C CA . ASP A 1 111 ? 5.215 6.223 11.671 1.00 89.94 111 ASP A CA 1
ATOM 866 C C . ASP A 1 111 ? 3.955 7.102 11.614 1.00 89.94 111 ASP A C 1
ATOM 868 O O . ASP A 1 111 ? 3.520 7.603 12.653 1.00 89.94 111 ASP A O 1
ATOM 872 N N . VAL A 1 112 ? 3.343 7.269 10.437 1.00 90.88 112 VAL A N 1
ATOM 873 C CA . VAL A 1 112 ? 2.174 8.142 10.245 1.00 90.88 112 VAL A CA 1
ATOM 874 C C . VAL A 1 112 ? 0.887 7.444 10.688 1.00 90.88 112 VAL A C 1
ATOM 876 O O . VAL A 1 112 ? 0.216 7.906 11.608 1.00 90.88 112 VAL A O 1
ATOM 879 N N . LEU A 1 113 ? 0.535 6.308 10.083 1.00 90.56 113 LEU A N 1
ATOM 880 C CA . LEU A 1 113 ? -0.738 5.635 10.375 1.00 90.56 113 LEU A CA 1
ATOM 881 C C . LEU A 1 113 ? -0.682 4.891 11.714 1.00 90.56 113 LEU A C 1
ATOM 883 O O . LEU A 1 113 ? -1.616 4.956 12.509 1.00 90.56 113 LEU A O 1
ATOM 887 N N . GLY A 1 114 ? 0.430 4.214 11.999 1.00 87.69 114 GLY A N 1
ATOM 888 C CA . GLY A 1 114 ? 0.610 3.480 13.249 1.00 87.69 114 GLY A CA 1
ATOM 889 C C . GLY A 1 114 ? 0.831 4.409 14.442 1.00 87.69 114 GLY A C 1
ATOM 890 O O . GLY A 1 114 ? -0.035 4.561 15.303 1.00 87.69 114 GLY A O 1
ATOM 891 N N . ARG A 1 115 ? 2.016 5.023 14.521 1.00 85.75 115 ARG A N 1
ATOM 892 C CA . ARG A 1 115 ? 2.466 5.750 15.720 1.00 85.75 115 ARG A CA 1
ATOM 893 C C . ARG A 1 115 ? 1.750 7.081 15.926 1.00 85.75 115 ARG A C 1
ATOM 895 O O . ARG A 1 115 ? 1.467 7.413 17.073 1.00 85.75 115 ARG A O 1
ATOM 902 N N . PHE A 1 116 ? 1.498 7.839 14.861 1.00 87.69 116 PHE A N 1
ATOM 903 C CA . PHE A 1 116 ? 0.846 9.143 14.966 1.00 87.69 116 PHE A CA 1
ATOM 904 C C . PHE A 1 116 ? -0.683 9.027 15.041 1.00 87.69 116 PHE A C 1
ATOM 906 O O . PHE A 1 116 ? -1.285 9.607 15.945 1.00 87.69 116 PHE A O 1
ATOM 913 N N . CYS A 1 117 ? -1.336 8.262 14.158 1.00 88.75 117 CYS A N 1
ATOM 914 C CA . CYS A 1 117 ? -2.798 8.167 14.189 1.00 88.75 117 CYS A CA 1
ATOM 915 C C . CYS A 1 117 ? -3.320 7.248 15.312 1.00 88.75 117 CYS A C 1
ATOM 917 O O . CYS A 1 117 ? -4.198 7.680 16.064 1.00 88.75 117 CYS A O 1
ATOM 919 N N . ILE A 1 118 ? -2.795 6.021 15.442 1.00 86.31 118 ILE A N 1
ATOM 920 C CA . ILE A 1 118 ? -3.432 4.931 16.216 1.00 86.31 118 ILE A CA 1
ATOM 921 C C . ILE A 1 118 ? -2.797 4.661 17.588 1.00 86.31 118 ILE A C 1
ATOM 923 O O . ILE A 1 118 ? -3.494 4.198 18.486 1.00 86.31 118 ILE A O 1
ATOM 927 N N . TRP A 1 119 ? -1.493 4.878 17.775 1.00 82.62 119 TRP A N 1
ATOM 928 C CA . TRP A 1 119 ? -0.798 4.417 18.985 1.00 82.62 119 TRP A CA 1
ATOM 929 C C . TRP A 1 119 ? -1.011 5.337 20.199 1.00 82.62 119 TRP A C 1
ATOM 931 O O . TRP A 1 119 ? -0.890 6.561 20.100 1.00 82.62 119 TRP A O 1
ATOM 941 N N . ASN A 1 120 ? -1.293 4.763 21.375 1.00 74.81 120 ASN A N 1
ATOM 942 C CA . ASN A 1 120 ? -1.431 5.498 22.640 1.00 74.81 120 ASN A CA 1
ATOM 943 C C . ASN A 1 120 ? -0.151 5.340 23.478 1.00 74.81 120 ASN A C 1
ATOM 945 O O . ASN A 1 120 ? 0.152 4.247 23.949 1.00 74.81 120 ASN A O 1
ATOM 949 N N . ARG A 1 121 ? 0.635 6.411 23.652 1.00 62.88 121 ARG A N 1
ATOM 950 C CA . ARG A 1 121 ? 1.982 6.340 24.259 1.00 62.88 121 ARG A CA 1
ATOM 951 C C . ARG A 1 121 ? 2.050 6.367 25.791 1.00 62.88 121 ARG A C 1
ATOM 953 O O . ARG A 1 121 ? 3.159 6.467 26.307 1.00 62.88 121 ARG A O 1
ATOM 960 N N . GLY A 1 122 ? 0.952 6.259 26.537 1.00 58.34 122 GLY A N 1
ATOM 961 C CA . GLY A 1 122 ? 1.105 6.385 27.992 1.00 58.34 122 GLY A CA 1
ATOM 962 C C . GLY A 1 122 ? -0.116 6.200 28.873 1.00 58.34 122 GLY A C 1
ATOM 963 O O . GLY A 1 122 ? -0.116 6.739 29.973 1.00 58.34 122 GLY A O 1
ATOM 964 N N . SER A 1 123 ? -1.152 5.477 28.444 1.00 59.69 123 SER A N 1
ATOM 965 C CA . SER A 1 123 ? -2.275 5.205 29.344 1.00 59.69 123 SER A CA 1
ATOM 966 C C . SER A 1 123 ? -2.831 3.802 29.160 1.00 59.69 123 SER A C 1
ATOM 968 O O . SER A 1 123 ? -3.202 3.414 28.054 1.00 59.69 123 SER A O 1
ATOM 970 N N . SER A 1 124 ? -2.892 3.055 30.263 1.00 61.56 124 SER A N 1
ATOM 971 C CA . SER A 1 124 ? -3.538 1.742 30.362 1.00 61.56 124 SER A CA 1
ATOM 972 C C . SER A 1 124 ? -5.053 1.841 30.155 1.00 61.56 124 SER A C 1
ATOM 974 O O . SER A 1 124 ? -5.687 0.872 29.749 1.00 61.56 124 SER A O 1
ATOM 976 N N . HIS A 1 125 ? -5.624 3.024 30.409 1.00 66.81 125 HIS A N 1
ATOM 977 C CA . HIS A 1 125 ? -7.023 3.338 30.159 1.00 66.81 125 HIS A CA 1
ATOM 978 C C . HIS A 1 125 ? -7.173 4.120 28.854 1.00 66.81 125 HIS A C 1
ATOM 980 O O . HIS A 1 125 ? -6.570 5.176 28.649 1.00 66.81 125 HIS A O 1
ATOM 986 N N . VAL A 1 126 ? -8.017 3.610 27.962 1.00 72.50 126 VAL A N 1
ATOM 987 C CA . VAL A 1 126 ? -8.379 4.296 26.723 1.00 72.50 126 VAL A CA 1
ATOM 988 C C . VAL A 1 126 ? -9.494 5.289 27.045 1.00 72.50 126 VAL A C 1
ATOM 990 O O . VAL A 1 126 ? -10.619 4.891 27.326 1.00 72.50 126 VAL A O 1
ATOM 993 N N . SER A 1 127 ? -9.189 6.590 27.038 1.00 76.69 127 SER A N 1
ATOM 994 C CA . SER A 1 127 ? -10.215 7.612 27.267 1.00 76.69 127 SER A CA 1
ATOM 995 C C . SER A 1 127 ? -11.115 7.776 26.030 1.00 76.69 127 SER A C 1
ATOM 997 O O . SER A 1 127 ? -10.621 7.713 24.898 1.00 76.69 127 SER A O 1
ATOM 999 N N . PRO A 1 128 ? -12.417 8.080 26.194 1.00 77.31 128 PRO A N 1
ATOM 1000 C CA . PRO A 1 128 ? -13.304 8.371 25.062 1.00 77.31 128 PRO A CA 1
ATOM 1001 C C . PRO A 1 128 ? -12.799 9.526 24.183 1.00 77.31 128 PRO A C 1
ATOM 1003 O O . PRO A 1 128 ? -12.995 9.539 22.966 1.00 77.31 128 PRO A O 1
ATOM 1006 N N . PHE A 1 129 ? -12.099 10.491 24.790 1.00 80.88 129 PHE A N 1
ATOM 1007 C CA . PHE A 1 129 ? -11.447 11.588 24.078 1.00 80.88 129 PHE A CA 1
ATOM 1008 C C . PHE A 1 129 ? -10.332 11.090 23.150 1.00 80.88 129 PHE A C 1
ATOM 1010 O O . PHE A 1 129 ? -10.248 11.522 22.000 1.00 80.88 129 PHE A O 1
ATOM 1017 N N . TYR A 1 130 ? -9.510 10.141 23.611 1.00 80.94 130 TYR A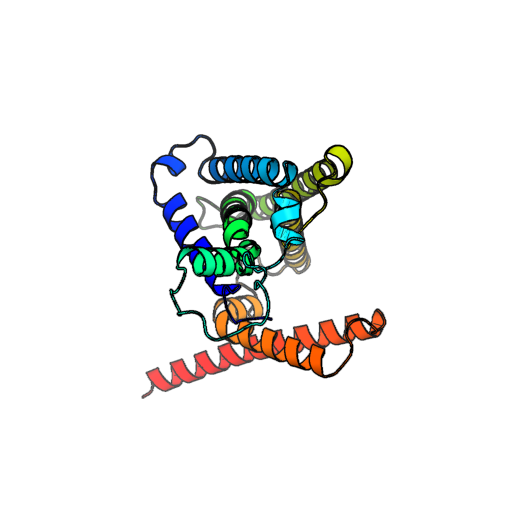 N 1
ATOM 1018 C CA . TYR A 1 130 ? -8.468 9.534 22.789 1.00 80.94 130 TYR A CA 1
ATOM 1019 C C . TYR A 1 130 ? -9.061 8.822 21.567 1.00 80.94 130 TYR A C 1
ATOM 1021 O O . TYR A 1 130 ? -8.597 9.051 20.451 1.00 80.94 130 TYR A O 1
ATOM 1029 N N . VAL A 1 131 ? -10.122 8.028 21.753 1.00 79.69 131 VAL A N 1
ATOM 1030 C CA . VAL A 1 131 ? -10.803 7.315 20.655 1.00 79.69 131 VAL A CA 1
ATOM 1031 C C . VAL A 1 131 ? -11.313 8.291 19.595 1.00 79.69 131 VAL A C 1
ATOM 1033 O O . VAL A 1 131 ? -11.069 8.078 18.409 1.00 79.69 131 VAL A O 1
ATOM 1036 N N . LYS A 1 132 ? -11.958 9.392 20.005 1.00 83.94 132 LYS A N 1
ATOM 1037 C CA . LYS A 1 132 ? -12.390 10.459 19.083 1.00 83.94 132 LYS A CA 1
ATOM 1038 C C . LYS A 1 132 ? -11.209 11.134 18.380 1.00 83.94 132 LYS A C 1
ATOM 1040 O O . LYS A 1 132 ? -11.278 11.408 17.184 1.00 83.94 132 LYS A O 1
ATOM 1045 N N . SER A 1 133 ? -10.112 11.364 19.101 1.00 86.81 133 SER A N 1
ATOM 1046 C CA . SER A 1 133 ? -8.894 11.956 18.543 1.00 86.81 133 SER A CA 1
ATOM 1047 C C . SER A 1 133 ? -8.247 11.067 17.471 1.00 86.81 133 SER A C 1
ATOM 1049 O O . SER A 1 133 ? -7.774 11.595 16.468 1.00 86.81 133 SER A O 1
ATOM 1051 N N . VAL A 1 134 ? -8.282 9.734 17.620 1.00 88.75 134 VAL A N 1
ATOM 1052 C CA . VAL A 1 134 ? -7.815 8.785 16.586 1.00 88.75 134 VAL A CA 1
ATOM 1053 C C . VAL A 1 134 ? -8.582 8.984 15.276 1.00 88.75 134 VAL A C 1
ATOM 1055 O O . VAL A 1 134 ? -7.952 9.156 14.233 1.00 88.75 134 VAL A O 1
ATOM 1058 N N . GLY A 1 135 ? -9.919 9.023 15.326 1.00 89.94 135 GLY A N 1
ATOM 1059 C CA . GLY A 1 135 ? -10.755 9.253 14.143 1.00 89.94 135 GLY A CA 1
ATOM 1060 C C . GLY A 1 135 ? -10.450 10.588 13.457 1.00 89.94 135 GLY A C 1
ATOM 1061 O O . GLY A 1 135 ? -10.257 10.631 12.244 1.00 89.94 135 GLY A O 1
ATOM 1062 N N . GLY A 1 136 ? -10.304 11.665 14.239 1.00 90.81 136 GLY A N 1
ATOM 1063 C CA . GLY A 1 136 ? -9.919 12.982 13.719 1.00 90.81 136 GLY A CA 1
ATOM 1064 C C . GLY A 1 136 ? -8.537 12.992 13.054 1.00 90.81 136 GLY A C 1
ATOM 1065 O O . GLY A 1 136 ? -8.390 13.525 11.955 1.00 90.81 136 GLY A O 1
ATOM 1066 N N . ARG A 1 137 ? -7.530 12.353 13.670 1.00 93.25 137 ARG A N 1
ATOM 1067 C CA . ARG A 1 137 ? -6.187 12.220 13.077 1.00 93.25 137 ARG A CA 1
ATOM 1068 C C . ARG A 1 137 ? -6.224 11.428 11.771 1.00 93.25 137 ARG A C 1
ATOM 1070 O O . ARG A 1 137 ? -5.628 11.871 10.798 1.00 93.25 137 ARG A O 1
ATOM 1077 N N . LEU A 1 138 ? -6.937 10.299 11.728 1.00 94.75 138 LEU A N 1
ATOM 1078 C CA . LEU A 1 138 ? -7.088 9.490 10.510 1.00 94.75 138 LEU A CA 1
ATOM 1079 C C . LEU A 1 138 ? -7.784 10.265 9.384 1.00 94.75 138 LEU A C 1
ATOM 1081 O O . LEU A 1 138 ? -7.342 10.186 8.239 1.00 94.75 138 LEU A O 1
ATOM 1085 N N . LEU A 1 139 ? -8.826 11.042 9.701 1.00 96.12 139 LEU A N 1
ATOM 1086 C CA . LEU A 1 139 ? -9.523 11.887 8.729 1.00 96.12 139 LEU A CA 1
ATOM 1087 C C . LEU A 1 139 ? -8.588 12.938 8.125 1.00 96.12 139 LEU A C 1
ATOM 1089 O O . LEU A 1 139 ? -8.471 13.017 6.904 1.00 96.12 139 LEU A O 1
ATOM 1093 N N . ILE A 1 140 ? -7.894 13.706 8.969 1.00 96.69 140 ILE A N 1
ATOM 1094 C CA . ILE A 1 140 ? -6.964 14.748 8.512 1.00 96.69 140 ILE A CA 1
ATOM 1095 C C . ILE A 1 140 ? -5.855 14.128 7.660 1.00 96.69 140 ILE A C 1
ATOM 1097 O O . ILE A 1 140 ? -5.586 14.605 6.560 1.00 96.69 140 ILE A O 1
ATOM 1101 N N . THR A 1 141 ? -5.241 13.038 8.127 1.00 95.81 141 THR A N 1
ATOM 1102 C CA . THR A 1 141 ? -4.196 12.334 7.378 1.00 95.81 141 THR A CA 1
ATOM 1103 C C . THR A 1 141 ? -4.708 11.823 6.031 1.00 95.81 141 THR A C 1
ATOM 1105 O O . THR A 1 141 ? -4.023 12.004 5.028 1.00 95.81 141 THR A O 1
ATOM 1108 N N . SER A 1 142 ? -5.909 11.238 5.978 1.00 96.88 142 SER A N 1
ATOM 1109 C CA . SER A 1 142 ? -6.514 10.777 4.724 1.00 96.88 142 SER A CA 1
ATOM 1110 C C . SER A 1 142 ? -6.711 11.931 3.737 1.00 96.88 142 SER A C 1
ATOM 1112 O O . SER A 1 142 ? -6.240 11.854 2.602 1.00 96.88 142 SER A O 1
ATOM 1114 N N . VAL A 1 143 ? -7.319 13.039 4.178 1.00 97.88 143 VAL A N 1
ATOM 1115 C CA . VAL A 1 143 ? -7.547 14.226 3.336 1.00 97.88 143 VAL A CA 1
ATOM 1116 C C . VAL A 1 143 ? -6.230 14.782 2.798 1.00 97.88 143 VAL A C 1
ATOM 1118 O O . VAL A 1 143 ? -6.114 15.027 1.599 1.00 97.88 143 VAL A O 1
ATOM 1121 N N . VAL A 1 144 ? -5.213 14.932 3.651 1.00 97.75 144 VAL A N 1
ATOM 1122 C CA . VAL A 1 144 ? -3.895 15.439 3.239 1.00 97.75 144 VAL A CA 1
ATOM 1123 C C . VAL A 1 144 ? -3.245 14.531 2.193 1.00 97.75 144 VAL A C 1
ATOM 1125 O O . VAL A 1 144 ? -2.714 15.033 1.205 1.00 97.75 144 VAL A O 1
ATOM 1128 N N . LEU A 1 145 ? -3.306 13.207 2.364 1.00 97.56 145 LEU A N 1
ATOM 1129 C CA . LEU A 1 145 ? -2.726 12.257 1.410 1.00 97.56 145 LEU A CA 1
ATOM 1130 C C . LEU A 1 145 ? -3.465 12.260 0.064 1.00 97.56 145 LEU A C 1
ATOM 1132 O O . LEU A 1 145 ? -2.819 12.227 -0.983 1.00 97.56 145 LEU A O 1
ATOM 1136 N N . TRP A 1 146 ? -4.797 12.359 0.067 1.00 98.19 146 TRP A N 1
ATOM 1137 C CA . TRP A 1 146 ? -5.580 12.497 -1.165 1.00 98.19 146 TRP A CA 1
ATOM 1138 C C . TRP A 1 146 ? -5.290 13.812 -1.892 1.00 98.19 146 TRP A C 1
ATOM 1140 O O . TRP A 1 146 ? -5.106 13.806 -3.109 1.00 98.19 146 TRP A O 1
ATOM 1150 N N . LEU A 1 147 ? -5.180 14.930 -1.167 1.00 98.19 147 LEU A N 1
ATOM 1151 C CA . LEU A 1 147 ? -4.785 16.216 -1.748 1.00 98.19 147 LEU A CA 1
ATOM 1152 C C . LEU A 1 147 ? -3.369 16.157 -2.333 1.00 98.19 147 LEU A C 1
ATOM 1154 O O . LEU A 1 147 ? -3.155 16.609 -3.456 1.00 98.19 147 LEU A O 1
ATOM 1158 N N . ALA A 1 148 ? -2.420 15.549 -1.616 1.00 97.06 148 ALA A N 1
ATOM 1159 C CA . ALA A 1 148 ? -1.061 15.348 -2.109 1.00 97.06 148 ALA A CA 1
ATOM 1160 C C . ALA A 1 148 ? -1.048 14.517 -3.400 1.00 97.06 148 ALA A C 1
ATOM 1162 O O . ALA A 1 148 ? -0.366 14.881 -4.356 1.00 97.06 148 ALA A O 1
ATOM 1163 N N . LEU A 1 149 ? -1.845 13.448 -3.470 1.00 97.62 149 LEU A N 1
ATOM 1164 C CA . LEU A 1 149 ? -1.986 12.655 -4.688 1.00 97.62 149 LEU A CA 1
ATOM 1165 C C . LEU A 1 149 ? -2.553 13.481 -5.849 1.00 97.62 149 LEU A C 1
ATOM 1167 O O . LEU A 1 149 ? -2.025 13.413 -6.957 1.00 97.62 149 LEU A O 1
ATOM 1171 N N . ILE A 1 150 ? -3.607 14.266 -5.606 1.00 97.44 150 ILE A N 1
ATOM 1172 C CA . ILE A 1 150 ? -4.207 15.130 -6.631 1.00 97.44 150 ILE A CA 1
ATOM 1173 C C . ILE A 1 150 ? -3.166 16.113 -7.169 1.00 97.44 150 ILE A C 1
ATOM 1175 O O . ILE A 1 150 ? -3.074 16.285 -8.382 1.00 97.44 150 ILE A O 1
ATOM 1179 N N . VAL A 1 151 ? -2.356 16.717 -6.295 1.00 97.62 151 VAL A N 1
ATOM 1180 C CA . VAL A 1 151 ? -1.263 17.611 -6.699 1.00 97.62 151 VAL A CA 1
ATOM 1181 C C . VAL A 1 151 ? -0.224 16.864 -7.543 1.00 97.62 151 VAL A C 1
ATOM 1183 O O . VAL A 1 151 ? 0.119 17.332 -8.625 1.00 97.62 151 VAL A O 1
ATOM 1186 N N . LEU A 1 152 ? 0.234 15.684 -7.114 1.00 96.81 152 LEU A N 1
ATOM 1187 C CA . LEU A 1 152 ? 1.217 14.884 -7.859 1.00 96.81 152 LEU A CA 1
ATOM 1188 C C . LEU A 1 152 ? 0.727 14.493 -9.259 1.00 96.81 152 LEU A C 1
ATOM 1190 O O . LEU A 1 152 ? 1.475 14.594 -10.229 1.00 96.81 152 LEU A O 1
ATOM 1194 N N . VAL A 1 153 ? -0.533 14.075 -9.375 1.00 96.69 153 VAL A N 1
ATOM 1195 C CA . VAL A 1 153 ? -1.096 13.628 -10.653 1.00 96.69 153 VAL A CA 1
ATOM 1196 C C . VAL A 1 153 ? -1.431 14.814 -11.555 1.00 96.69 153 VAL A C 1
ATOM 1198 O O . VAL A 1 153 ? -1.091 14.792 -12.733 1.00 96.69 153 VAL A O 1
ATOM 1201 N N . ARG A 1 154 ? -2.092 15.855 -11.028 1.00 95.88 154 ARG A N 1
ATOM 1202 C CA . ARG A 1 154 ? -2.604 16.961 -11.853 1.00 95.88 154 ARG A CA 1
ATOM 1203 C C . ARG A 1 154 ? -1.580 18.053 -12.132 1.00 95.88 154 ARG A C 1
ATOM 1205 O O . ARG A 1 154 ? -1.600 18.592 -13.228 1.00 95.88 154 ARG A O 1
ATOM 1212 N N . GLN A 1 155 ? -0.726 18.393 -11.167 1.00 95.50 155 GLN A N 1
ATOM 1213 C CA . GLN A 1 155 ? 0.254 19.475 -11.337 1.00 95.50 155 GLN A CA 1
ATOM 1214 C C . GLN A 1 155 ? 1.590 18.964 -11.870 1.00 95.50 155 GLN A C 1
ATOM 1216 O O . GLN A 1 155 ? 2.197 19.608 -12.716 1.00 95.50 155 GLN A O 1
ATOM 1221 N N . PHE A 1 156 ? 2.043 17.800 -11.398 1.00 93.62 156 PHE A N 1
ATOM 1222 C CA . PHE A 1 156 ? 3.337 17.239 -11.802 1.00 93.62 156 PHE A CA 1
ATOM 1223 C C . PHE A 1 156 ? 3.234 16.174 -12.903 1.00 93.62 156 PHE A C 1
ATOM 1225 O O . PHE A 1 156 ? 4.263 15.698 -13.375 1.00 93.62 156 PHE A O 1
ATOM 1232 N N . GLY A 1 157 ? 2.023 15.778 -13.312 1.00 93.69 157 GLY A N 1
ATOM 1233 C CA . GLY A 1 157 ? 1.818 14.777 -14.365 1.00 93.69 157 GLY A CA 1
ATOM 1234 C C . GLY A 1 157 ? 2.318 13.372 -14.006 1.00 93.69 157 GLY A C 1
ATOM 1235 O O . GLY A 1 157 ? 2.502 12.541 -14.893 1.00 93.69 157 GLY A O 1
ATOM 1236 N N . ILE A 1 158 ? 2.560 13.084 -12.721 1.00 94.12 158 ILE A N 1
ATOM 1237 C CA . ILE A 1 158 ? 3.123 11.803 -12.277 1.00 94.12 158 ILE A CA 1
ATOM 1238 C C . ILE A 1 158 ? 1.985 10.787 -12.139 1.00 94.12 158 ILE A C 1
ATOM 1240 O O . ILE A 1 158 ? 1.354 10.673 -11.083 1.00 94.12 158 ILE A O 1
ATOM 1244 N N . SER A 1 159 ? 1.716 10.039 -13.211 1.00 93.44 159 SER A N 1
ATOM 1245 C CA . SER A 1 159 ? 0.710 8.970 -13.224 1.00 93.44 159 SER A CA 1
ATOM 1246 C C . SER A 1 159 ? 1.027 7.886 -12.190 1.00 93.44 159 SER A C 1
ATOM 1248 O O . SER A 1 159 ? 2.180 7.662 -11.835 1.00 93.44 159 SER A O 1
ATOM 1250 N N . VAL A 1 160 ? 0.005 7.224 -11.647 1.00 95.38 160 VAL A N 1
ATOM 1251 C CA . VAL A 1 160 ? 0.188 6.173 -10.633 1.00 95.38 160 VAL A CA 1
ATOM 1252 C C . VAL A 1 160 ? 0.677 4.892 -11.304 1.00 95.38 160 VAL A C 1
ATOM 1254 O O . VAL A 1 160 ? -0.046 4.325 -12.121 1.00 95.38 160 VAL A O 1
ATOM 1257 N N . SER A 1 161 ? 1.860 4.395 -10.923 1.00 94.69 161 SER A N 1
ATOM 1258 C CA . SER A 1 161 ? 2.367 3.112 -11.422 1.00 94.69 161 SER A CA 1
ATOM 1259 C C . SER A 1 161 ? 2.774 2.150 -10.312 1.00 94.69 161 SER A C 1
ATOM 1261 O O . SER A 1 161 ? 3.663 2.407 -9.499 1.00 94.69 161 SER A O 1
ATOM 1263 N N . ARG A 1 162 ? 2.144 0.972 -10.352 1.00 90.88 162 ARG A N 1
ATOM 1264 C CA . ARG A 1 162 ? 2.480 -0.186 -9.516 1.00 90.88 162 ARG A CA 1
ATOM 1265 C C . ARG A 1 162 ? 3.799 -0.844 -9.914 1.00 90.88 162 ARG A C 1
ATOM 1267 O O . ARG A 1 162 ? 4.486 -1.351 -9.036 1.00 90.88 162 ARG A O 1
ATOM 1274 N N . ARG A 1 163 ? 4.139 -0.854 -11.209 1.00 88.56 163 ARG A N 1
ATOM 1275 C CA . ARG A 1 163 ? 5.318 -1.569 -11.736 1.00 88.56 163 ARG A CA 1
ATOM 1276 C C . ARG A 1 163 ? 6.619 -0.899 -11.308 1.00 88.56 163 ARG A C 1
ATOM 1278 O O . ARG A 1 163 ? 7.550 -1.578 -10.898 1.00 88.56 163 ARG A O 1
ATOM 1285 N N . SER A 1 164 ? 6.652 0.432 -11.333 1.00 90.56 164 SER A N 1
ATOM 1286 C CA . SER A 1 164 ? 7.793 1.210 -10.844 1.00 90.56 164 SER A CA 1
ATOM 1287 C C . SER A 1 164 ? 7.678 1.623 -9.379 1.00 90.56 164 SER A C 1
ATOM 1289 O O . SER A 1 164 ? 8.606 2.205 -8.834 1.00 90.56 164 SER A O 1
ATOM 1291 N N . THR A 1 165 ? 6.562 1.332 -8.704 1.00 94.94 165 THR A N 1
ATOM 1292 C CA . THR A 1 165 ? 6.316 1.734 -7.305 1.00 94.94 165 THR A CA 1
ATOM 1293 C C . THR A 1 165 ? 6.620 3.217 -7.043 1.00 94.94 165 THR A C 1
ATOM 1295 O O . THR A 1 165 ? 7.280 3.587 -6.070 1.00 94.94 165 THR A O 1
ATOM 1298 N N 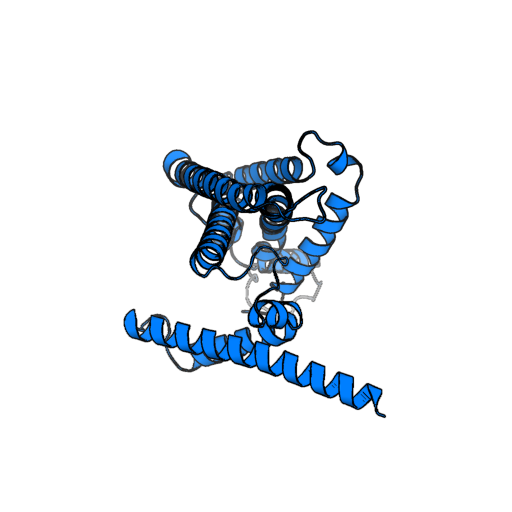. ASN A 1 166 ? 6.185 4.071 -7.963 1.00 95.88 166 ASN A N 1
ATOM 1299 C CA . ASN A 1 166 ? 6.552 5.482 -7.983 1.00 95.88 166 ASN A CA 1
ATOM 1300 C C . ASN A 1 166 ? 5.938 6.292 -6.822 1.00 95.88 166 ASN A C 1
ATOM 1302 O O . ASN A 1 166 ? 5.127 5.793 -6.039 1.00 95.88 166 ASN A O 1
ATOM 1306 N N . LEU A 1 167 ? 6.320 7.568 -6.691 1.00 96.81 167 LEU A N 1
ATOM 1307 C CA . LEU A 1 167 ? 5.885 8.418 -5.575 1.00 96.81 167 LEU A CA 1
ATOM 1308 C C . LEU A 1 167 ? 4.357 8.545 -5.499 1.00 96.81 167 LEU A C 1
ATOM 1310 O O . LEU A 1 167 ? 3.786 8.421 -4.415 1.00 96.81 167 LEU A O 1
ATOM 1314 N N . SER A 1 168 ? 3.687 8.763 -6.634 1.00 97.00 168 SER A N 1
ATOM 1315 C CA . SER A 1 168 ? 2.225 8.869 -6.684 1.00 97.00 168 SER A CA 1
ATOM 1316 C C . SER A 1 168 ? 1.552 7.555 -6.283 1.00 97.00 168 SER A C 1
ATOM 1318 O O . SER A 1 168 ? 0.567 7.582 -5.547 1.00 97.00 168 SER A O 1
ATOM 1320 N N . PHE A 1 169 ? 2.117 6.402 -6.654 1.00 97.00 169 PHE A N 1
ATOM 1321 C CA . PHE A 1 169 ? 1.659 5.104 -6.165 1.00 97.00 169 PHE A CA 1
ATOM 1322 C C . PHE A 1 169 ? 1.823 4.947 -4.652 1.00 97.00 169 PHE A C 1
ATOM 1324 O O . PHE A 1 169 ? 0.870 4.548 -3.984 1.00 97.00 169 PHE A O 1
ATOM 1331 N N . VAL A 1 170 ? 2.980 5.300 -4.085 1.00 97.19 170 VAL A N 1
ATOM 1332 C CA . VAL A 1 170 ? 3.201 5.228 -2.630 1.00 97.19 170 VAL A CA 1
ATOM 1333 C C . VAL A 1 170 ? 2.186 6.094 -1.878 1.00 97.19 170 VAL A C 1
ATOM 1335 O O . VAL A 1 170 ? 1.561 5.622 -0.927 1.00 97.19 170 VAL A O 1
ATOM 1338 N N . VAL A 1 171 ? 1.967 7.336 -2.325 1.00 97.44 171 VAL A N 1
ATOM 1339 C CA . VAL A 1 171 ? 0.976 8.241 -1.720 1.00 97.44 171 VAL A CA 1
ATOM 1340 C C . VAL A 1 171 ? -0.444 7.693 -1.876 1.00 97.44 171 VAL A C 1
ATOM 1342 O O . VAL A 1 171 ? -1.207 7.724 -0.913 1.00 97.44 171 VAL A O 1
ATOM 1345 N N . TRP A 1 172 ? -0.790 7.134 -3.039 1.00 97.62 172 TRP A N 1
ATOM 1346 C CA . TRP A 1 172 ? -2.092 6.505 -3.270 1.00 97.62 172 TRP A CA 1
ATOM 1347 C C . TRP A 1 172 ? -2.338 5.322 -2.321 1.00 97.62 172 TRP A C 1
ATOM 1349 O O . TRP A 1 172 ? -3.390 5.259 -1.685 1.00 97.62 172 TRP A O 1
ATOM 1359 N N . VAL A 1 173 ? -1.355 4.429 -2.144 1.00 97.12 173 VAL A N 1
ATOM 1360 C CA . VAL A 1 173 ? -1.452 3.297 -1.203 1.00 97.12 173 VAL A CA 1
ATOM 1361 C C . VAL A 1 173 ? -1.633 3.789 0.234 1.00 97.12 173 VAL A C 1
ATOM 1363 O O . VAL A 1 173 ? -2.457 3.246 0.973 1.00 97.12 173 VAL A O 1
ATOM 1366 N N . LEU A 1 174 ? -0.893 4.822 0.646 1.00 96.88 174 LEU A N 1
ATOM 1367 C CA . LEU A 1 174 ? -1.032 5.419 1.976 1.00 96.88 174 LEU A CA 1
ATOM 1368 C C . LEU A 1 174 ? -2.422 6.045 2.172 1.00 96.88 174 LEU A C 1
ATOM 1370 O O . LEU A 1 174 ? -3.050 5.805 3.203 1.00 96.88 174 LEU A O 1
ATOM 1374 N N . ALA A 1 175 ? -2.923 6.799 1.187 1.00 97.38 175 ALA A N 1
ATOM 1375 C CA . ALA A 1 175 ? -4.240 7.440 1.230 1.00 97.38 175 ALA A CA 1
ATOM 1376 C C . ALA A 1 175 ? -5.368 6.406 1.350 1.00 97.38 175 ALA A C 1
ATOM 1378 O O . ALA A 1 175 ? -6.277 6.542 2.175 1.00 97.38 175 ALA A O 1
ATOM 1379 N N . HIS A 1 176 ? -5.279 5.333 0.562 1.00 96.00 176 HIS A N 1
ATOM 1380 C CA . HIS A 1 176 ? -6.253 4.251 0.570 1.00 96.00 176 HIS A CA 1
ATOM 1381 C C . HIS A 1 176 ? -6.268 3.532 1.923 1.00 96.00 176 HIS A C 1
ATOM 1383 O O . HIS A 1 176 ? -7.324 3.417 2.542 1.00 96.00 176 HIS A O 1
ATOM 1389 N N . ASN A 1 177 ? -5.101 3.143 2.447 1.00 95.31 177 ASN A N 1
ATOM 1390 C CA . ASN A 1 177 ? -5.000 2.490 3.756 1.00 95.31 177 ASN A CA 1
ATOM 1391 C C . ASN A 1 177 ? -5.469 3.395 4.908 1.00 95.31 177 ASN A C 1
ATOM 1393 O O . ASN A 1 177 ? -6.173 2.928 5.802 1.00 95.31 177 ASN A O 1
ATOM 1397 N N . ALA A 1 178 ? -5.145 4.692 4.877 1.00 95.69 178 ALA A N 1
ATOM 1398 C CA . ALA A 1 178 ? -5.651 5.659 5.853 1.00 95.69 178 ALA A CA 1
ATOM 1399 C C . ALA A 1 178 ? -7.186 5.749 5.819 1.00 95.69 178 ALA A C 1
ATOM 1401 O O . ALA A 1 178 ? -7.836 5.767 6.865 1.00 95.69 178 ALA A O 1
ATOM 1402 N N . THR A 1 179 ? -7.767 5.748 4.615 1.00 96.56 179 THR A N 1
ATOM 1403 C CA . THR A 1 179 ? -9.222 5.755 4.410 1.00 96.56 179 THR A CA 1
ATOM 1404 C C . THR A 1 179 ? -9.862 4.466 4.925 1.00 96.56 179 THR A C 1
ATOM 1406 O O . THR A 1 179 ? -10.859 4.532 5.637 1.00 96.56 179 THR A O 1
ATOM 1409 N N . PHE A 1 180 ? -9.274 3.298 4.652 1.00 93.56 180 PHE A N 1
ATOM 1410 C CA . PHE A 1 180 ? -9.758 2.022 5.188 1.00 93.56 180 PHE A CA 1
ATOM 1411 C C . PHE A 1 180 ? -9.759 1.993 6.714 1.00 93.56 180 PHE A C 1
ATOM 1413 O O . PHE A 1 180 ? -10.749 1.590 7.320 1.00 93.56 180 PHE A O 1
ATOM 1420 N N . LEU A 1 181 ? -8.679 2.455 7.345 1.00 91.62 181 LEU A N 1
ATOM 1421 C CA . LEU A 1 181 ? -8.594 2.540 8.803 1.00 91.62 181 LEU A CA 1
ATOM 1422 C C . LEU A 1 181 ? -9.639 3.504 9.379 1.00 91.62 181 LEU A C 1
ATOM 1424 O O . LEU A 1 181 ? -10.243 3.197 10.406 1.00 91.62 181 LEU A O 1
ATOM 1428 N N . LEU A 1 182 ? -9.895 4.633 8.710 1.00 93.25 182 LEU A N 1
ATOM 1429 C CA . LEU A 1 182 ? -10.958 5.565 9.087 1.00 93.25 182 LEU A CA 1
ATOM 1430 C C . LEU A 1 182 ? -12.343 4.912 8.995 1.00 93.25 182 LEU A C 1
ATOM 1432 O O . LEU A 1 182 ? -13.133 5.038 9.927 1.00 93.25 182 LEU A O 1
ATOM 1436 N N . VAL A 1 183 ? -12.633 4.197 7.904 1.00 93.00 183 VAL A N 1
ATOM 1437 C CA . VAL A 1 183 ? -13.909 3.488 7.723 1.00 93.00 183 VAL A CA 1
ATOM 1438 C C . VAL A 1 183 ? -14.083 2.413 8.792 1.00 93.00 183 VAL A C 1
ATOM 1440 O O . VAL A 1 183 ? -15.132 2.357 9.424 1.00 93.00 183 VAL A O 1
ATOM 1443 N N . LEU A 1 184 ? -13.050 1.614 9.070 1.00 87.81 184 LEU A N 1
ATOM 1444 C CA . LEU A 1 184 ? -13.087 0.618 10.145 1.00 87.81 184 LEU A CA 1
ATOM 1445 C C . LEU A 1 184 ? -13.348 1.264 11.511 1.00 87.81 184 LEU A C 1
ATOM 1447 O O . LEU A 1 184 ? -14.162 0.759 12.284 1.00 87.81 184 LEU A O 1
ATOM 1451 N N . TRP A 1 185 ? -12.699 2.395 11.799 1.00 87.62 185 TRP A N 1
ATOM 1452 C CA . TRP A 1 185 ? -12.938 3.153 13.024 1.00 87.62 185 TRP A CA 1
ATOM 1453 C C . TRP A 1 185 ? -14.382 3.673 13.106 1.00 87.62 185 TRP A C 1
ATOM 1455 O O . TRP A 1 185 ? -15.019 3.521 14.147 1.00 87.62 185 TRP A O 1
ATOM 1465 N N . LEU A 1 186 ? -14.929 4.217 12.012 1.00 89.44 186 LEU A N 1
ATOM 1466 C CA . LEU A 1 186 ? -16.322 4.673 11.937 1.00 89.44 186 LEU A CA 1
ATOM 1467 C C . LEU A 1 186 ? -17.307 3.520 12.147 1.00 89.44 186 LEU A C 1
ATOM 1469 O O . LEU A 1 186 ? -18.232 3.654 12.944 1.00 89.44 186 LEU A O 1
ATOM 1473 N N . CYS A 1 187 ? -17.094 2.377 11.490 1.00 87.25 187 CYS A N 1
ATOM 1474 C CA . CYS A 1 187 ? -17.918 1.185 11.675 1.00 87.25 187 CYS A CA 1
ATOM 1475 C C . CYS A 1 187 ? -17.922 0.737 13.141 1.00 87.25 187 CYS A C 1
ATOM 1477 O O . CYS A 1 187 ? -18.985 0.494 13.705 1.00 87.25 187 CYS A O 1
ATOM 1479 N N . LEU A 1 188 ? -16.754 0.683 13.787 1.00 81.69 188 LEU A N 1
ATOM 1480 C CA . LEU A 1 188 ? -16.646 0.334 15.205 1.00 81.69 188 LEU A CA 1
ATOM 1481 C C . LEU A 1 188 ? -17.355 1.347 16.115 1.00 81.69 188 LEU A C 1
ATOM 1483 O O . LEU A 1 188 ? -18.043 0.945 17.054 1.00 81.69 188 LEU A O 1
ATOM 1487 N N . ALA A 1 189 ? -17.228 2.643 15.817 1.00 80.31 189 ALA A N 1
ATOM 1488 C CA . ALA A 1 189 ? -17.890 3.706 16.566 1.00 80.31 189 ALA A CA 1
ATOM 1489 C C . ALA A 1 189 ? -19.424 3.642 16.438 1.00 80.31 189 ALA A C 1
ATOM 1491 O O . ALA A 1 189 ? -20.126 3.776 17.440 1.00 80.31 189 ALA A O 1
ATOM 1492 N N . VAL A 1 190 ? -19.949 3.394 15.231 1.00 80.12 190 VAL A N 1
ATOM 1493 C CA . VAL A 1 190 ? -21.393 3.262 14.961 1.00 80.12 190 VAL A CA 1
ATOM 1494 C C . VAL A 1 190 ? -21.971 2.014 15.622 1.00 80.12 190 VAL A C 1
ATOM 1496 O O . VAL A 1 190 ? -23.025 2.084 16.252 1.00 80.12 190 VAL A O 1
ATOM 1499 N N . LEU A 1 191 ? -21.273 0.880 15.526 1.00 78.31 191 LEU A N 1
ATOM 1500 C CA . LEU A 1 191 ? -21.736 -0.396 16.078 1.00 78.31 191 LEU A CA 1
ATOM 1501 C C . LEU A 1 191 ? -21.681 -0.451 17.614 1.00 78.31 191 LEU A C 1
ATOM 1503 O O . LEU A 1 191 ? -22.087 -1.458 18.190 1.00 78.31 191 LEU A O 1
ATOM 1507 N N . LYS A 1 192 ? -21.174 0.599 18.285 1.00 70.38 192 LYS A N 1
ATOM 1508 C CA . LYS A 1 192 ? -20.961 0.657 19.745 1.00 70.38 192 LYS A CA 1
ATOM 1509 C C . LYS A 1 192 ? -20.266 -0.595 20.296 1.00 70.38 192 LYS A C 1
ATOM 1511 O O . LYS A 1 192 ? -20.465 -0.968 21.451 1.00 70.38 192 LYS A O 1
ATOM 1516 N N . ILE A 1 193 ? -19.453 -1.262 19.475 1.00 68.19 193 ILE A N 1
ATOM 1517 C CA . ILE A 1 193 ? -18.655 -2.403 19.915 1.00 68.19 193 ILE A CA 1
ATOM 1518 C C . ILE A 1 193 ? -17.662 -1.820 20.909 1.00 68.19 193 ILE A C 1
ATOM 1520 O O . ILE A 1 193 ? -16.833 -1.023 20.490 1.00 68.19 193 ILE A O 1
ATOM 1524 N N . ASN A 1 194 ? -17.812 -2.151 22.199 1.00 56.34 194 ASN A N 1
ATOM 1525 C CA . ASN A 1 194 ? -17.092 -1.553 23.332 1.00 56.34 194 ASN A CA 1
ATOM 1526 C C . ASN A 1 194 ? -15.588 -1.383 23.049 1.00 56.34 194 ASN A C 1
ATOM 1528 O O . ASN A 1 194 ? -14.777 -2.247 23.386 1.00 56.34 194 ASN A O 1
ATOM 1532 N N . ILE A 1 195 ? -15.224 -0.231 22.479 1.00 55.59 195 ILE A N 1
ATOM 1533 C CA . ILE A 1 195 ? -13.841 0.194 22.223 1.00 55.59 195 ILE A CA 1
ATOM 1534 C C . ILE A 1 195 ? -13.104 0.351 23.568 1.00 55.59 195 ILE A C 1
ATOM 1536 O O . ILE A 1 195 ? -11.883 0.226 23.651 1.00 55.59 195 ILE A O 1
ATOM 1540 N N . ASP A 1 196 ? -13.877 0.533 24.641 1.00 46.88 196 ASP A N 1
ATOM 1541 C CA . ASP A 1 196 ? -13.445 0.785 26.012 1.00 46.88 196 ASP A CA 1
ATOM 1542 C C . ASP A 1 196 ? -12.722 -0.404 26.668 1.00 46.88 196 ASP A C 1
ATOM 1544 O O . ASP A 1 196 ? -11.947 -0.205 27.601 1.00 46.88 196 ASP A O 1
ATOM 1548 N N . LYS A 1 197 ? -12.911 -1.640 26.175 1.00 49.16 197 LYS A N 1
ATOM 1549 C CA . LYS A 1 197 ? -12.185 -2.830 26.676 1.00 49.16 197 LYS A CA 1
ATOM 1550 C C . LYS A 1 197 ? -10.879 -3.110 25.921 1.00 49.16 197 LYS A C 1
ATOM 1552 O O . LYS A 1 197 ? -10.258 -4.151 26.124 1.00 49.16 197 LYS A O 1
ATOM 1557 N N . GLY A 1 198 ? -10.449 -2.174 25.075 1.00 49.25 198 GLY A N 1
ATOM 1558 C CA . GLY A 1 198 ? -9.360 -2.371 24.130 1.00 49.25 198 GLY A CA 1
ATOM 1559 C C . GLY A 1 198 ? -9.868 -3.004 22.837 1.00 49.25 198 GLY A C 1
ATOM 1560 O O . GLY A 1 198 ? -10.866 -3.725 22.819 1.00 49.25 198 GLY A O 1
ATOM 1561 N N . PHE A 1 199 ? -9.182 -2.713 21.732 1.00 51.81 199 PHE A N 1
ATOM 1562 C CA . PHE A 1 199 ? -9.460 -3.314 20.430 1.00 51.81 199 PHE A CA 1
ATOM 1563 C C . PHE A 1 199 ? -9.217 -4.827 20.508 1.00 51.81 199 PHE A C 1
ATOM 1565 O O . PHE A 1 199 ? -8.120 -5.307 20.223 1.00 51.81 199 PHE A O 1
ATOM 1572 N N . THR A 1 200 ? -10.234 -5.598 20.891 1.00 53.81 200 THR A N 1
ATOM 1573 C CA . THR A 1 200 ? -10.246 -7.022 20.563 1.00 53.81 200 THR A CA 1
ATOM 1574 C C . THR A 1 200 ? -10.362 -7.087 19.048 1.00 53.81 200 THR A C 1
ATOM 1576 O O . THR A 1 200 ? -11.358 -6.666 18.461 1.00 53.81 200 THR A O 1
ATOM 1579 N N . ALA A 1 201 ? -9.271 -7.483 18.390 1.00 62.19 201 ALA A N 1
ATOM 1580 C CA . ALA A 1 201 ? -9.276 -7.656 16.948 1.00 62.19 201 ALA A CA 1
ATOM 1581 C C . ALA A 1 201 ? -10.438 -8.589 16.591 1.00 62.19 201 ALA A C 1
ATOM 1583 O O . ALA A 1 201 ? -10.600 -9.628 17.236 1.00 62.19 201 ALA A O 1
ATOM 1584 N N . PHE A 1 202 ? -11.246 -8.222 15.590 1.00 71.88 202 PHE A N 1
ATOM 1585 C CA . PHE A 1 202 ? -12.307 -9.105 15.110 1.00 71.88 202 PHE A CA 1
ATOM 1586 C C . PHE A 1 202 ? -11.737 -10.514 14.885 1.00 71.88 202 PHE A C 1
ATOM 1588 O O . PHE A 1 202 ? -10.610 -10.622 14.387 1.00 71.88 202 PHE A O 1
ATOM 1595 N N . PRO A 1 203 ? -12.487 -11.589 15.195 1.00 75.56 203 PRO A N 1
ATOM 1596 C CA . PRO A 1 203 ? -11.983 -12.958 15.080 1.00 75.56 203 PRO A CA 1
ATOM 1597 C C . PRO A 1 203 ? -11.353 -13.258 13.716 1.00 75.56 203 PRO A C 1
ATOM 1599 O O . PRO A 1 203 ? -10.334 -13.938 13.640 1.00 75.56 203 PRO A O 1
ATOM 1602 N N . LEU A 1 204 ? -11.904 -12.678 12.643 1.00 80.06 204 LEU A N 1
ATOM 1603 C CA . LEU A 1 204 ? -11.340 -12.767 11.299 1.00 80.06 204 LEU A CA 1
ATOM 1604 C C . LEU A 1 204 ? -9.955 -12.112 11.189 1.00 80.06 204 LEU A C 1
ATOM 1606 O O . LEU A 1 204 ? -9.041 -12.728 10.653 1.00 80.06 204 LEU A O 1
ATOM 1610 N N . PHE A 1 205 ? -9.758 -10.902 11.719 1.00 78.94 205 PHE A N 1
ATOM 1611 C CA . PHE A 1 205 ? -8.444 -10.250 11.705 1.00 78.94 205 PHE A CA 1
ATOM 1612 C C . PHE A 1 205 ? -7.421 -11.013 12.541 1.00 78.94 205 PHE A C 1
ATOM 1614 O O . PHE A 1 205 ? -6.276 -11.158 12.120 1.00 78.94 205 PHE A O 1
ATOM 1621 N N . GLN A 1 206 ? -7.824 -11.546 13.697 1.00 80.62 206 GLN A N 1
ATOM 1622 C CA . GLN A 1 206 ? -6.950 -12.411 14.487 1.00 80.62 206 GLN A CA 1
ATOM 1623 C C . GLN A 1 206 ? -6.587 -13.684 13.712 1.00 80.62 206 GLN A C 1
ATOM 1625 O O . GLN A 1 206 ? -5.430 -14.108 13.734 1.00 80.62 206 GLN A O 1
ATOM 1630 N N . ALA A 1 207 ? -7.551 -14.260 12.990 1.00 82.00 207 ALA A N 1
ATOM 1631 C CA . ALA A 1 207 ? -7.332 -15.450 12.187 1.00 82.00 207 ALA A CA 1
ATOM 1632 C C . ALA A 1 207 ? -6.370 -15.223 11.023 1.00 82.00 207 ALA A C 1
ATOM 1634 O O . ALA A 1 207 ? -5.414 -15.982 10.849 1.00 82.00 207 ALA A O 1
ATOM 1635 N N . LEU A 1 208 ? -6.569 -14.128 10.293 1.00 83.25 208 LEU A N 1
ATOM 1636 C CA . LEU A 1 208 ? -5.679 -13.696 9.223 1.00 83.25 208 LEU A CA 1
ATOM 1637 C C . LEU A 1 208 ? -4.269 -13.418 9.750 1.00 83.25 208 LEU A C 1
ATOM 1639 O O . LEU A 1 208 ? -3.306 -13.931 9.189 1.00 83.25 208 LEU A O 1
ATOM 1643 N N . ASN A 1 209 ? -4.138 -12.681 10.857 1.00 84.44 209 ASN A N 1
ATOM 1644 C CA . ASN A 1 209 ? -2.838 -12.337 11.443 1.00 84.44 209 ASN A CA 1
ATOM 1645 C C . ASN A 1 209 ? -2.057 -13.561 11.938 1.00 84.44 209 ASN A C 1
ATOM 1647 O O . ASN A 1 209 ? -0.829 -13.558 11.891 1.00 84.44 209 ASN A O 1
ATOM 1651 N N . LYS A 1 210 ? -2.746 -14.605 12.412 1.00 85.25 210 LYS A N 1
ATOM 1652 C CA . LYS A 1 210 ? -2.101 -15.845 12.858 1.00 85.25 210 LYS A CA 1
ATOM 1653 C C . LYS A 1 210 ? -1.618 -16.694 11.678 1.00 85.25 210 LYS A C 1
ATOM 1655 O O . LYS A 1 210 ? -0.519 -17.233 11.731 1.00 85.25 210 LYS A O 1
ATOM 1660 N N . ASN A 1 211 ? -2.417 -16.776 10.612 1.00 85.06 211 ASN A N 1
ATOM 1661 C CA . ASN A 1 211 ? -2.199 -17.682 9.483 1.00 85.06 211 ASN A CA 1
ATOM 1662 C C . ASN A 1 211 ? -2.009 -16.935 8.155 1.00 85.06 211 ASN A C 1
ATOM 1664 O O . ASN A 1 211 ? -2.573 -17.323 7.129 1.00 85.06 211 ASN A O 1
ATOM 1668 N N . VAL A 1 212 ? -1.183 -15.882 8.161 1.00 85.94 212 VAL A N 1
ATOM 1669 C CA . VAL A 1 212 ? -0.946 -15.029 6.982 1.00 85.94 212 VAL A CA 1
ATOM 1670 C C . VAL A 1 212 ? -0.437 -15.848 5.794 1.00 85.94 212 VAL A C 1
ATOM 1672 O O . VAL A 1 212 ? -0.996 -15.749 4.705 1.00 85.94 212 VAL A O 1
ATOM 1675 N N . LEU A 1 213 ? 0.593 -16.683 5.992 1.00 84.88 213 LEU A N 1
ATOM 1676 C CA . LEU A 1 213 ? 1.214 -17.440 4.898 1.00 84.88 213 LEU A CA 1
ATOM 1677 C C . LEU A 1 213 ? 0.269 -18.501 4.296 1.00 84.88 213 LEU A C 1
ATOM 1679 O O . LEU A 1 213 ? 0.083 -18.475 3.079 1.00 84.88 213 LEU A O 1
ATOM 1683 N N . PRO A 1 214 ? -0.376 -19.391 5.080 1.00 86.56 214 PRO A N 1
ATOM 1684 C CA . PRO A 1 214 ? -1.354 -20.329 4.527 1.00 86.56 214 PRO A CA 1
ATOM 1685 C C . PRO A 1 214 ? -2.509 -19.632 3.804 1.00 86.56 214 PRO A C 1
ATOM 1687 O O . PRO A 1 214 ? -2.875 -20.033 2.702 1.00 86.56 214 PRO A O 1
ATOM 1690 N N . THR A 1 215 ? -3.047 -18.555 4.385 1.00 87.56 215 THR A N 1
ATOM 1691 C CA . THR A 1 215 ? -4.152 -17.806 3.770 1.00 87.56 215 THR A CA 1
ATOM 1692 C C . THR A 1 215 ? -3.719 -17.160 2.455 1.00 87.56 215 THR A C 1
ATOM 1694 O O . THR A 1 215 ? -4.458 -17.212 1.475 1.00 87.56 215 THR A O 1
ATOM 1697 N N . PHE A 1 216 ? -2.502 -16.611 2.398 1.00 86.81 216 PHE A N 1
ATOM 1698 C CA . PHE A 1 216 ? -1.922 -16.065 1.173 1.00 86.81 216 PHE A CA 1
ATOM 1699 C C . PHE A 1 216 ? -1.806 -17.126 0.072 1.00 86.81 216 PHE A C 1
ATOM 1701 O O . PHE A 1 216 ? -2.179 -16.872 -1.071 1.00 86.81 216 PHE A O 1
ATOM 1708 N N . LEU A 1 217 ? -1.316 -18.326 0.393 1.00 88.19 217 LEU A N 1
ATOM 1709 C CA . LEU A 1 217 ? -1.191 -19.408 -0.588 1.00 88.19 217 LEU A CA 1
ATOM 1710 C C . LEU A 1 217 ? -2.559 -19.852 -1.118 1.00 88.19 217 LEU A C 1
ATOM 1712 O O . LEU A 1 217 ? -2.733 -19.962 -2.329 1.00 88.19 217 LEU A O 1
ATOM 1716 N N . ILE A 1 218 ? -3.540 -20.028 -0.227 1.00 89.25 218 ILE A N 1
ATOM 1717 C CA . ILE A 1 218 ? -4.923 -20.363 -0.594 1.00 89.25 218 ILE A CA 1
ATOM 1718 C C . ILE A 1 218 ? -5.508 -19.302 -1.531 1.00 89.25 218 ILE A C 1
ATOM 1720 O O . ILE A 1 218 ? -6.067 -19.645 -2.570 1.00 89.25 218 ILE A O 1
ATOM 1724 N N . ALA A 1 219 ? -5.344 -18.020 -1.198 1.00 90.25 219 ALA A N 1
ATOM 1725 C CA . ALA A 1 219 ? -5.822 -16.911 -2.017 1.00 90.25 219 ALA A CA 1
ATOM 1726 C C . ALA A 1 219 ? -5.204 -16.927 -3.427 1.00 90.25 219 ALA A C 1
ATOM 1728 O O . ALA A 1 219 ? -5.921 -16.778 -4.415 1.00 90.25 219 ALA A O 1
ATOM 1729 N N . ASN A 1 220 ? -3.897 -17.182 -3.552 1.00 89.19 220 ASN A N 1
ATOM 1730 C CA . ASN A 1 220 ? -3.244 -17.272 -4.863 1.00 89.19 220 ASN A CA 1
ATOM 1731 C C . ASN A 1 220 ? -3.716 -18.480 -5.677 1.00 89.19 220 ASN A C 1
ATOM 1733 O O . ASN A 1 220 ? -3.942 -18.346 -6.877 1.00 89.19 220 ASN A O 1
ATOM 1737 N N . ILE A 1 221 ? -3.904 -19.639 -5.038 1.00 90.75 221 ILE A N 1
ATOM 1738 C CA . ILE A 1 221 ? -4.454 -20.825 -5.710 1.00 90.75 221 ILE A CA 1
ATOM 1739 C C . ILE A 1 221 ? -5.864 -20.523 -6.218 1.00 90.75 221 ILE A C 1
ATOM 1741 O O . ILE A 1 221 ? -6.146 -20.746 -7.390 1.00 90.75 221 ILE A O 1
ATOM 1745 N N . LEU A 1 222 ? -6.731 -19.961 -5.372 1.00 90.81 222 LEU A N 1
ATOM 1746 C CA . LEU A 1 222 ? -8.094 -19.591 -5.756 1.00 90.81 222 LEU A CA 1
ATOM 1747 C C . LEU A 1 222 ? -8.115 -18.535 -6.869 1.00 90.81 222 LEU A C 1
ATOM 1749 O O . LEU A 1 222 ? -8.917 -18.647 -7.790 1.00 90.81 222 LEU A O 1
ATOM 1753 N N . THR A 1 223 ? -7.209 -17.556 -6.834 1.00 90.75 223 THR A N 1
ATOM 1754 C CA . THR A 1 223 ? -7.053 -16.571 -7.919 1.00 90.75 223 THR A CA 1
ATOM 1755 C C . THR A 1 223 ? -6.678 -17.262 -9.232 1.00 90.75 223 THR A C 1
ATOM 1757 O O . THR A 1 223 ? -7.250 -16.958 -10.275 1.00 90.75 223 THR A O 1
ATOM 1760 N N . GLY A 1 224 ? -5.758 -18.232 -9.184 1.00 89.88 224 GLY A N 1
ATOM 1761 C CA . GLY A 1 224 ? -5.414 -19.066 -10.335 1.00 89.88 224 GLY A CA 1
ATOM 1762 C C . GLY A 1 224 ? -6.610 -19.867 -10.853 1.00 89.88 224 GLY A C 1
ATOM 1763 O O . GLY A 1 224 ? -6.846 -19.884 -12.054 1.00 89.88 224 GLY A O 1
ATOM 1764 N N . VAL A 1 225 ? -7.406 -20.464 -9.960 1.00 90.94 225 VAL A N 1
ATOM 1765 C CA . VAL A 1 225 ? -8.626 -21.204 -10.327 1.00 90.94 225 VAL A CA 1
ATOM 1766 C C . VAL A 1 225 ? -9.634 -20.301 -11.037 1.00 90.94 225 VAL A C 1
ATOM 1768 O O . VAL A 1 225 ? -10.147 -20.696 -12.076 1.00 90.94 225 VAL A O 1
ATOM 1771 N N . VAL A 1 226 ? -9.895 -19.096 -10.520 1.00 90.62 226 VAL A N 1
ATOM 1772 C CA . VAL A 1 226 ? -10.820 -18.139 -11.153 1.00 90.62 226 VAL A CA 1
ATOM 1773 C C . VAL A 1 226 ? -10.306 -17.703 -12.529 1.00 90.62 226 VAL A C 1
ATOM 1775 O O . VAL A 1 226 ? -11.061 -17.712 -13.493 1.00 90.62 226 VAL A O 1
ATOM 1778 N N . ASN A 1 227 ? -9.015 -17.388 -12.652 1.00 90.88 227 ASN A N 1
ATOM 1779 C CA . ASN A 1 227 ? -8.432 -16.968 -13.930 1.00 90.88 227 ASN A CA 1
ATOM 1780 C C . ASN A 1 227 ? -8.381 -18.089 -14.982 1.00 90.88 227 ASN A C 1
ATOM 1782 O O . ASN A 1 227 ? -8.360 -17.799 -16.172 1.00 90.88 227 ASN A O 1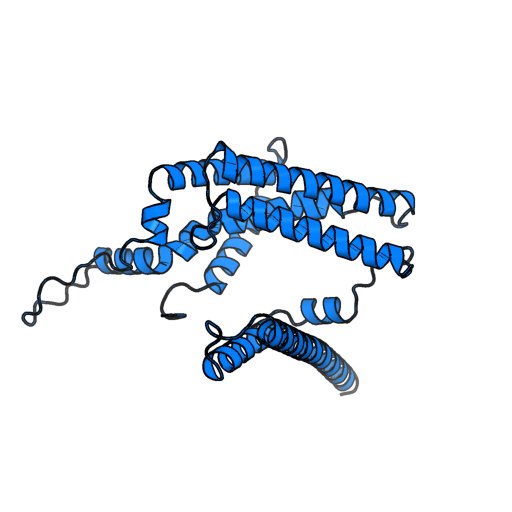
ATOM 1786 N N . LEU A 1 228 ? -8.319 -19.357 -14.561 1.00 90.75 228 LEU A N 1
ATOM 1787 C CA . LEU A 1 228 ? -8.351 -20.508 -15.469 1.00 90.75 228 LEU A CA 1
ATOM 1788 C C . LEU A 1 228 ? -9.778 -20.949 -15.816 1.00 90.75 228 LEU A C 1
ATOM 1790 O O . LEU A 1 228 ? -9.972 -21.596 -16.841 1.00 90.75 228 LEU A O 1
ATOM 1794 N N . SER A 1 229 ? -10.765 -20.643 -14.969 1.00 89.75 229 SER A N 1
ATOM 1795 C CA . SER A 1 229 ? -12.153 -21.065 -15.177 1.00 89.75 229 SER A CA 1
ATOM 1796 C C . SER A 1 229 ? -12.949 -20.122 -16.074 1.00 89.75 229 SER A C 1
ATOM 1798 O O . SER A 1 229 ? -13.925 -20.554 -16.683 1.00 89.75 229 SER A O 1
ATOM 1800 N N . MET A 1 230 ? -12.557 -18.850 -16.163 1.00 88.88 230 MET A N 1
ATOM 1801 C CA . MET A 1 230 ? -13.250 -17.851 -16.972 1.00 88.88 230 MET A CA 1
ATOM 1802 C C . MET A 1 230 ? -12.301 -16.765 -17.474 1.00 88.88 230 MET A C 1
ATOM 1804 O O . MET A 1 230 ? -11.293 -16.455 -16.837 1.00 88.88 230 MET A O 1
ATOM 1808 N N . ASN A 1 231 ? -12.662 -16.133 -18.593 1.00 89.69 231 ASN A N 1
ATOM 1809 C CA . ASN A 1 231 ? -11.958 -14.954 -19.080 1.00 89.69 231 ASN A CA 1
ATOM 1810 C C . ASN A 1 231 ? -12.361 -13.726 -18.258 1.00 89.69 231 ASN A C 1
ATOM 1812 O O . ASN A 1 231 ? -13.322 -13.034 -18.580 1.00 89.69 231 ASN A O 1
ATOM 1816 N N . THR A 1 232 ? -11.621 -13.454 -17.185 1.00 86.69 232 TH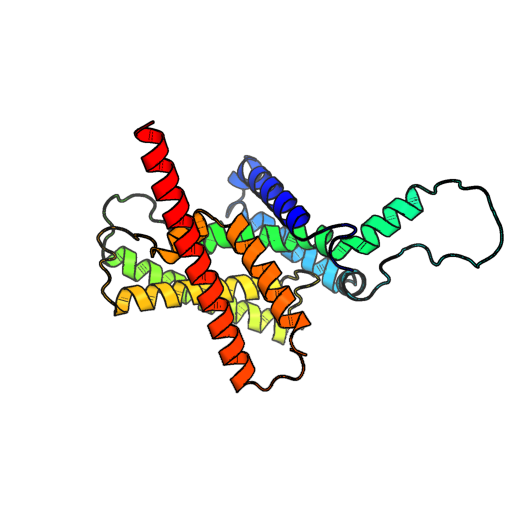R A N 1
ATOM 1817 C CA . THR A 1 232 ? -11.918 -12.366 -16.242 1.00 86.69 232 THR A CA 1
ATOM 1818 C C . THR A 1 232 ? -11.898 -10.968 -16.866 1.00 86.69 232 THR A C 1
ATOM 1820 O O . THR A 1 232 ? -12.444 -10.048 -16.263 1.00 86.69 232 THR A O 1
ATOM 1823 N N . LEU A 1 233 ? -11.312 -10.795 -18.057 1.00 87.38 233 LEU A N 1
ATOM 1824 C CA . LEU A 1 233 ? -11.284 -9.516 -18.777 1.00 87.38 233 LEU A CA 1
ATOM 1825 C C . LEU A 1 233 ? -12.603 -9.184 -19.487 1.00 87.38 233 LEU A C 1
ATOM 1827 O O . LEU A 1 233 ? -12.833 -8.021 -19.801 1.00 87.38 233 LEU A O 1
ATOM 1831 N N . GLU A 1 234 ? -13.445 -10.185 -19.748 1.00 91.88 234 GLU A N 1
ATOM 1832 C CA . GLU A 1 234 ? -14.686 -10.047 -20.527 1.00 91.88 234 GLU A CA 1
ATOM 1833 C C . GLU A 1 234 ? -15.950 -10.175 -19.663 1.00 91.88 234 GLU A C 1
ATOM 1835 O O . GLU A 1 234 ? -17.062 -10.125 -20.180 1.00 91.88 234 GLU A O 1
ATOM 1840 N N . VAL A 1 235 ? -15.802 -10.365 -18.348 1.00 90.88 235 VAL A N 1
ATOM 1841 C CA . VAL A 1 235 ? -16.937 -10.507 -17.427 1.00 90.88 235 VAL A CA 1
ATOM 1842 C C . VAL A 1 235 ? -17.527 -9.135 -17.101 1.00 90.88 235 VAL A C 1
ATOM 1844 O O . VAL A 1 235 ? -16.810 -8.251 -16.635 1.00 90.88 235 VAL A O 1
ATOM 1847 N N . ASP A 1 236 ? -18.843 -8.994 -17.275 1.00 92.88 236 ASP A N 1
ATOM 1848 C CA . ASP A 1 236 ? -19.593 -7.783 -16.925 1.00 92.88 236 ASP A CA 1
ATOM 1849 C C . ASP A 1 236 ? -19.465 -7.399 -15.435 1.00 92.88 236 ASP A C 1
ATOM 1851 O O . ASP A 1 236 ? -19.246 -8.236 -14.553 1.00 92.88 236 ASP A O 1
ATOM 1855 N N . ASP A 1 237 ? -19.696 -6.121 -15.126 1.00 92.75 237 ASP A N 1
ATOM 1856 C CA . ASP A 1 237 ? -19.480 -5.544 -13.790 1.00 92.75 237 ASP A CA 1
ATOM 1857 C C . ASP A 1 237 ? -20.234 -6.277 -12.667 1.00 92.75 237 ASP A C 1
ATOM 1859 O O . ASP A 1 237 ? -19.678 -6.570 -11.605 1.00 92.75 237 ASP A O 1
ATOM 1863 N N . PHE A 1 238 ? -21.516 -6.585 -12.879 1.00 93.94 238 PHE A N 1
ATOM 1864 C CA . PHE A 1 238 ? -22.347 -7.227 -11.859 1.00 93.94 238 PHE A CA 1
ATOM 1865 C C . PHE A 1 238 ? -21.874 -8.650 -11.503 1.00 93.94 238 PHE A C 1
ATOM 1867 O O . PHE A 1 238 ? -21.622 -8.908 -10.318 1.00 93.94 238 PHE A O 1
ATOM 1874 N N . PRO A 1 239 ? -21.709 -9.584 -12.466 1.00 91.25 239 PRO A N 1
ATOM 1875 C CA . PRO A 1 239 ? -21.153 -10.898 -12.160 1.00 91.25 239 PRO A CA 1
ATOM 1876 C C . PRO A 1 239 ? -19.727 -10.810 -11.604 1.00 91.25 239 PRO A C 1
ATOM 1878 O O . PRO A 1 239 ? -19.405 -11.567 -10.688 1.00 91.25 239 PRO A O 1
ATOM 1881 N N . ALA A 1 240 ? -18.901 -9.858 -12.055 1.00 91.94 240 ALA A N 1
ATOM 1882 C CA . ALA A 1 240 ? -17.563 -9.651 -11.503 1.00 91.94 240 ALA A CA 1
ATOM 1883 C C . ALA A 1 240 ? -17.598 -9.321 -9.999 1.00 91.94 240 ALA A C 1
ATOM 1885 O O . ALA A 1 240 ? -16.863 -9.927 -9.213 1.00 91.94 240 ALA A O 1
ATOM 1886 N N . ILE A 1 241 ? -18.495 -8.426 -9.564 1.00 93.12 241 ILE A N 1
ATOM 1887 C CA . ILE A 1 241 ? -18.683 -8.109 -8.139 1.00 93.12 241 ILE A CA 1
ATOM 1888 C C . ILE A 1 241 ? -19.110 -9.356 -7.357 1.00 93.12 241 ILE A C 1
ATOM 1890 O O . ILE A 1 241 ? -18.557 -9.624 -6.288 1.00 93.12 241 ILE A O 1
ATOM 1894 N N . LEU A 1 242 ? -20.054 -10.143 -7.881 1.00 93.56 242 LEU A N 1
ATOM 1895 C CA . LEU A 1 242 ? -20.520 -11.361 -7.214 1.00 93.56 242 LEU A CA 1
ATOM 1896 C C . LEU A 1 242 ? -19.391 -12.389 -7.050 1.00 93.56 242 LEU A C 1
ATOM 1898 O O . LEU A 1 242 ? -19.233 -12.965 -5.971 1.00 93.56 242 LEU A O 1
ATOM 1902 N N . ILE A 1 243 ? -18.578 -12.582 -8.091 1.00 92.00 243 ILE A N 1
ATOM 1903 C CA . ILE A 1 243 ? -17.416 -13.478 -8.067 1.00 92.00 243 ILE A CA 1
ATOM 1904 C C . ILE A 1 243 ? -16.407 -13.015 -7.016 1.00 92.00 243 ILE A C 1
ATOM 1906 O O . ILE A 1 243 ? -15.942 -13.829 -6.217 1.00 92.00 243 ILE A O 1
ATOM 1910 N N . ILE A 1 244 ? -16.103 -11.716 -6.961 1.00 91.94 244 ILE A N 1
ATOM 1911 C CA . ILE A 1 244 ? -15.183 -11.152 -5.966 1.00 91.94 244 ILE A CA 1
ATOM 1912 C C . ILE A 1 244 ? -15.733 -11.339 -4.544 1.00 91.94 244 ILE A C 1
ATOM 1914 O O . ILE A 1 244 ? -14.988 -11.748 -3.653 1.00 91.94 244 ILE A O 1
ATOM 1918 N N . LEU A 1 245 ? -17.026 -11.095 -4.312 1.00 93.50 245 LEU A N 1
ATOM 1919 C CA . LEU A 1 245 ? -17.656 -11.285 -3.000 1.00 93.50 245 LEU A CA 1
ATOM 1920 C C . LEU A 1 245 ? -17.626 -12.749 -2.548 1.00 93.50 245 LEU A C 1
ATOM 1922 O O . LEU A 1 245 ? -17.314 -13.032 -1.386 1.00 93.50 245 LEU A O 1
ATOM 1926 N N . LEU A 1 246 ? -17.912 -13.678 -3.461 1.00 92.94 246 LEU A N 1
ATOM 1927 C CA . LEU A 1 246 ? -17.834 -15.112 -3.203 1.00 92.94 246 LEU A CA 1
ATOM 1928 C C . LEU A 1 246 ? -16.393 -15.534 -2.893 1.00 92.94 246 LEU A C 1
ATOM 1930 O O . LEU A 1 246 ? -16.144 -16.185 -1.879 1.00 92.94 246 LEU A O 1
ATOM 1934 N N . TYR A 1 247 ? -15.438 -15.108 -3.719 1.00 93.12 247 TYR A N 1
ATOM 1935 C CA . TYR A 1 247 ? -14.012 -15.355 -3.525 1.00 93.12 247 TYR A CA 1
ATOM 1936 C C . TYR A 1 247 ? -13.533 -14.865 -2.149 1.00 93.12 247 TYR A C 1
ATOM 1938 O O . TYR A 1 247 ? -12.942 -15.634 -1.386 1.00 93.12 247 TYR A O 1
ATOM 1946 N N . LEU A 1 248 ? -13.841 -13.615 -1.783 1.00 92.00 248 LEU A N 1
ATOM 1947 C CA . LEU A 1 248 ? -13.442 -13.031 -0.498 1.00 92.00 248 LEU A CA 1
ATOM 1948 C C . LEU A 1 248 ? -14.085 -13.754 0.691 1.00 92.00 248 LEU A C 1
ATOM 1950 O O . LEU A 1 248 ? -13.435 -13.940 1.725 1.00 92.00 248 LEU A O 1
ATOM 1954 N N . SER A 1 249 ? -15.334 -14.197 0.542 1.00 91.56 249 SER A N 1
ATOM 1955 C CA . SER A 1 249 ? -16.056 -14.957 1.564 1.00 91.56 249 SER A CA 1
ATOM 1956 C C . SER A 1 249 ? -15.430 -16.336 1.791 1.00 91.56 249 SER A C 1
ATOM 1958 O O . SER A 1 249 ? -15.213 -16.726 2.939 1.00 91.56 249 SER A O 1
ATOM 1960 N N . ILE A 1 250 ? -15.054 -17.043 0.718 1.00 92.19 250 ILE A N 1
ATOM 1961 C CA . ILE A 1 250 ? -14.360 -18.338 0.796 1.00 92.19 250 ILE A CA 1
ATOM 1962 C C . ILE A 1 250 ? -13.001 -18.178 1.484 1.00 92.19 250 ILE A C 1
ATOM 1964 O O . ILE A 1 250 ? -12.704 -18.908 2.431 1.00 92.19 250 ILE A O 1
ATOM 1968 N N . VAL A 1 251 ? -12.191 -17.200 1.067 1.00 91.31 251 VAL A N 1
ATOM 1969 C CA . VAL A 1 251 ? -10.876 -16.940 1.679 1.00 91.31 251 VAL A CA 1
ATOM 1970 C C . VAL A 1 251 ? -11.019 -16.614 3.171 1.00 91.31 251 VAL A C 1
ATOM 1972 O O . VAL A 1 251 ? -10.280 -17.153 3.997 1.00 91.31 251 VAL A O 1
ATOM 1975 N N . SER A 1 252 ? -12.002 -15.787 3.534 1.00 89.62 252 SER A N 1
ATOM 1976 C CA . SER A 1 252 ? -12.258 -15.403 4.928 1.00 89.62 252 SER A CA 1
ATOM 1977 C C . SER A 1 252 ? -12.704 -16.590 5.787 1.00 89.62 252 SER A C 1
ATOM 1979 O O . SER A 1 252 ? -12.225 -16.763 6.909 1.00 89.62 252 SER A O 1
ATOM 1981 N N . LEU A 1 253 ? -13.583 -17.446 5.256 1.00 90.25 253 LEU A N 1
ATOM 1982 C CA . LEU A 1 253 ? -14.039 -18.653 5.944 1.00 90.25 253 LEU A CA 1
ATOM 1983 C C . LEU A 1 253 ? -12.883 -19.634 6.169 1.00 90.25 253 LEU A C 1
ATOM 1985 O O . LEU A 1 253 ? -12.726 -20.165 7.269 1.00 90.25 253 LEU A O 1
ATOM 1989 N N . LEU A 1 254 ? -12.042 -19.845 5.154 1.00 89.31 254 LEU A N 1
ATOM 1990 C CA . LEU A 1 254 ? -10.882 -20.728 5.259 1.00 89.31 254 LEU A CA 1
ATOM 1991 C C . LEU A 1 254 ? -9.883 -20.227 6.309 1.00 89.31 254 LEU A C 1
ATOM 1993 O O . LEU A 1 254 ? -9.403 -21.031 7.110 1.00 89.31 254 LEU A O 1
ATOM 1997 N N . ALA A 1 255 ? -9.635 -18.916 6.383 1.00 87.50 255 ALA A N 1
ATOM 1998 C CA . ALA A 1 255 ? -8.792 -18.331 7.427 1.00 87.50 255 ALA A CA 1
ATOM 1999 C C . ALA A 1 255 ? -9.321 -18.635 8.844 1.00 87.50 255 ALA A C 1
ATOM 2001 O O . ALA A 1 255 ? -8.554 -19.028 9.727 1.00 87.50 255 ALA A O 1
ATOM 2002 N N . LEU A 1 256 ? -10.637 -18.523 9.058 1.00 87.19 256 LEU A N 1
ATOM 2003 C CA . LEU A 1 256 ? -11.279 -18.852 10.339 1.00 87.19 256 LEU A CA 1
ATOM 2004 C C . LEU A 1 256 ? -11.177 -20.348 10.678 1.00 87.19 256 LEU A C 1
ATOM 2006 O O . LEU A 1 256 ? -10.879 -20.711 11.819 1.00 87.19 256 LEU A O 1
ATOM 2010 N N . VAL A 1 257 ? -11.389 -21.223 9.690 1.00 87.88 257 VAL A N 1
ATOM 2011 C CA . VAL A 1 257 ? -11.278 -22.681 9.865 1.00 87.88 257 VAL A CA 1
ATOM 2012 C C . VAL A 1 257 ? -9.856 -23.087 10.253 1.00 87.88 257 VAL A C 1
ATOM 2014 O O . VAL A 1 257 ? -9.689 -23.934 11.133 1.00 87.88 257 VAL A O 1
ATOM 2017 N N . LEU A 1 258 ? -8.835 -22.470 9.648 1.00 85.38 258 LEU A N 1
ATOM 2018 C CA . LEU A 1 258 ? -7.432 -22.731 9.981 1.00 85.38 258 LEU A CA 1
ATOM 2019 C C . LEU A 1 258 ? -7.141 -22.455 11.460 1.00 85.38 258 LEU A C 1
ATOM 2021 O O . LEU A 1 258 ? -6.566 -23.301 12.141 1.00 85.38 258 LEU A O 1
ATOM 2025 N N . VAL A 1 259 ? -7.624 -21.333 12.002 1.00 80.69 259 VAL A N 1
ATOM 2026 C CA . VAL A 1 259 ? -7.427 -21.024 13.428 1.00 80.69 259 VAL A CA 1
ATOM 2027 C C . VAL A 1 259 ? -8.138 -22.001 14.352 1.00 80.69 259 VAL A C 1
ATOM 2029 O O . VAL A 1 259 ? -7.570 -22.378 15.380 1.00 80.69 259 VAL A O 1
ATOM 2032 N N . ARG A 1 260 ? -9.348 -22.446 13.994 1.00 76.88 260 ARG A N 1
ATOM 2033 C CA . ARG A 1 260 ? -10.073 -23.447 14.788 1.00 76.88 260 ARG A CA 1
ATOM 2034 C C . ARG A 1 260 ? -9.315 -24.776 14.839 1.00 76.88 260 ARG A C 1
ATOM 2036 O O . ARG A 1 260 ? -9.242 -25.382 15.905 1.00 76.88 260 ARG A O 1
ATOM 2043 N N . LYS A 1 261 ? -8.717 -25.204 13.721 1.00 74.50 261 LYS A N 1
ATOM 2044 C CA . LYS A 1 261 ? -7.885 -26.418 13.665 1.00 74.50 261 LYS A CA 1
ATOM 2045 C C . LYS A 1 261 ? -6.621 -26.291 14.515 1.00 74.50 261 LYS A C 1
ATOM 2047 O O . LYS A 1 261 ? -6.326 -27.203 15.281 1.00 74.50 261 LYS A O 1
ATOM 2052 N N . ASP A 1 262 ? -5.919 -25.160 14.441 1.00 73.81 262 ASP A N 1
ATOM 2053 C CA . ASP A 1 262 ? -4.723 -24.927 15.262 1.00 73.81 262 ASP A CA 1
ATOM 2054 C C . ASP A 1 262 ? -5.036 -24.973 16.761 1.00 73.81 262 ASP A C 1
ATOM 2056 O O . ASP A 1 262 ? -4.259 -25.518 17.541 1.00 73.81 262 ASP A O 1
ATOM 2060 N N . PHE A 1 263 ? -6.175 -24.401 17.165 1.00 72.12 263 PHE A N 1
ATOM 2061 C CA . PHE A 1 263 ? -6.621 -24.417 18.556 1.00 72.12 263 PHE A CA 1
ATOM 2062 C C . PHE A 1 263 ? -6.891 -25.846 19.042 1.00 72.12 263 PHE A C 1
ATOM 2064 O O . PHE A 1 263 ? -6.326 -26.260 20.053 1.00 72.12 263 PHE A O 1
ATOM 2071 N N . ILE A 1 264 ? -7.670 -26.628 18.285 1.00 70.56 264 ILE A N 1
ATOM 2072 C CA . ILE A 1 264 ? -7.970 -28.031 18.616 1.00 70.56 264 ILE A CA 1
ATOM 2073 C C . ILE A 1 264 ? -6.677 -28.851 18.725 1.00 70.56 264 ILE A C 1
ATOM 2075 O O . ILE A 1 264 ? -6.476 -29.549 19.714 1.00 70.56 264 ILE A O 1
ATOM 2079 N N . ASN A 1 265 ? -5.761 -28.713 17.764 1.00 72.06 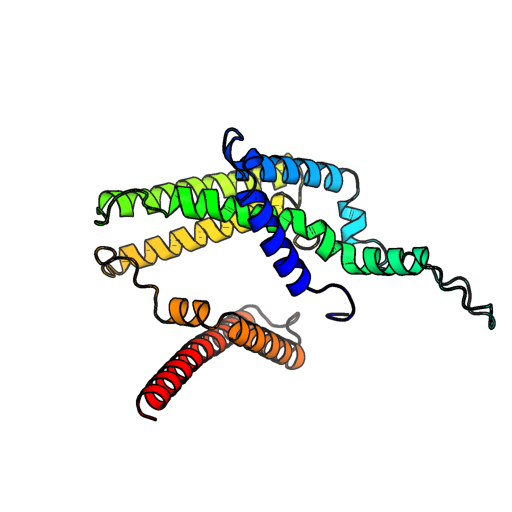265 ASN A N 1
ATOM 2080 C CA . ASN A 1 265 ? -4.488 -29.437 17.777 1.00 72.06 265 ASN A CA 1
ATOM 2081 C C . ASN A 1 265 ? -3.595 -29.051 18.968 1.00 72.06 265 ASN A C 1
ATOM 2083 O O . ASN A 1 265 ? -2.852 -29.892 19.475 1.00 72.06 265 ASN A O 1
ATOM 2087 N N . SER A 1 266 ? -3.646 -27.791 19.414 1.00 71.62 266 SER A N 1
ATOM 2088 C CA . SER A 1 266 ? -2.889 -27.333 20.584 1.00 71.62 266 SER A CA 1
ATOM 2089 C C . SER A 1 266 ? -3.449 -27.858 21.906 1.00 71.62 266 SER A C 1
ATOM 2091 O O . SER A 1 266 ? -2.671 -28.183 22.798 1.00 71.62 266 SER A O 1
ATOM 2093 N N . GLU A 1 267 ? -4.772 -27.986 22.021 1.00 70.31 267 GLU A N 1
ATOM 2094 C CA . GLU A 1 267 ? -5.413 -28.561 23.204 1.00 70.31 267 GLU A CA 1
ATOM 2095 C C . GLU A 1 267 ? -5.178 -30.074 23.263 1.00 70.31 267 GLU A C 1
ATOM 2097 O O . GLU A 1 267 ? -4.724 -30.567 24.287 1.00 70.31 267 GLU A O 1
ATOM 2102 N N . VAL A 1 268 ? -5.327 -30.804 22.150 1.00 69.00 268 VAL A N 1
ATOM 2103 C CA . VAL A 1 268 ? -5.023 -32.250 22.096 1.00 69.00 268 VAL A CA 1
ATOM 2104 C C . VAL A 1 268 ? -3.580 -32.549 22.532 1.00 69.00 268 VAL A C 1
ATOM 2106 O O . VAL A 1 268 ? -3.367 -33.485 23.294 1.00 69.00 268 VAL A O 1
ATOM 2109 N N . LYS A 1 269 ? -2.600 -31.723 22.133 1.00 64.69 269 LYS A N 1
ATOM 2110 C CA . LYS A 1 269 ? -1.193 -31.863 22.561 1.00 64.69 269 LYS A CA 1
ATOM 2111 C C . LYS A 1 269 ? -0.927 -31.554 24.037 1.00 64.69 269 LYS A C 1
ATOM 2113 O O . LYS A 1 269 ? 0.113 -31.954 24.538 1.00 64.69 269 LYS A O 1
ATOM 2118 N N . LYS A 1 270 ? -1.794 -30.804 24.722 1.00 65.31 270 LYS A N 1
ATOM 2119 C CA . LYS A 1 270 ? -1.664 -30.578 26.175 1.00 65.31 270 LYS A CA 1
ATOM 2120 C C . LYS A 1 270 ? -2.161 -31.769 26.994 1.00 65.31 270 LYS A C 1
ATOM 2122 O O . LYS A 1 270 ? -1.780 -31.887 28.153 1.00 65.31 270 LYS A O 1
ATOM 2127 N N . PHE A 1 271 ? -3.028 -32.600 26.415 1.00 63.34 271 PHE A N 1
ATOM 2128 C CA . PHE A 1 271 ? -3.619 -33.771 27.069 1.00 63.34 271 PHE A CA 1
ATOM 2129 C C . PHE A 1 271 ? -2.940 -35.100 26.683 1.00 63.34 271 PHE A C 1
ATOM 2131 O O . PHE A 1 271 ? -3.352 -36.141 27.191 1.00 63.34 271 PHE A O 1
ATOM 2138 N N . SER A 1 272 ? -1.929 -35.072 25.804 1.00 54.16 272 SER A N 1
ATOM 2139 C CA . SER A 1 272 ? -1.075 -36.211 25.421 1.00 54.16 272 SER A CA 1
ATOM 2140 C C . SER A 1 272 ? 0.298 -36.117 26.070 1.00 54.16 272 SER A C 1
ATOM 2142 O O . SER A 1 272 ? 0.776 -37.145 26.587 1.00 54.16 272 SER A O 1
#

InterPro domains:
  IPR009447 Phosphatidylinositol anchor biosynthesis protein PIGW/GWT1 [PF06423] (1-258)
  IPR009447 Phosphatidylinositol anchor biosynthesis protein PIGW/GWT1 [PTHR20661] (1-260)

pLDDT: mean 82.67, std 14.32, range [32.84, 98.19]

Foldseek 3Di:
DADPADHPVNLVVLLVVVLVVQVPDVVQVPDDVGSLVVLVVVQVVLQVVCVVCVVCLQPPDDLAPDPPDDPDDDDDPPPPPVRVVSSNCSNCVLSVLLSSLVNNLVVCCCVQVNVPQPDDDDDPWDDPVNLVSSLVSLVVQLVVLVVVLCCCCPVVVDDADPSNSHPSVSSVVSNVVSVVVSVVSVVCVVVPVPCRVPPPDDLLVVLCVVPVPVLVVVLVVVVVVVVVVDVLVPDDPPVNVVSVVVSVVVSSVVSNVVVVVVVVVVVVVVVD

Secondary structure (DSSP, 8-state):
--SSS--HHHHHHHHHHHHHHHHH-HHHHHSTT-HHHHHHHHHHHHHHHIIIIIHHHHHHS-S-S-----S---------HHHHHHHHHHHHHHHHHTHHHHHHHHHHIIIIIIIIII--SS-SS--HHHHHHHHHHHHHHHHHHHHHHHHHHHTS-----TTTT-HHHHHHHHHHHHHHHHHHHHHHHHTT--GGG-----HHHHHHHHSHHHHHHHHHHHHHHHHHHS-TTS--HHHHHHHHHHHHHHHHHHHHHHHHHHHHHHHHHH--

Organism: NCBI:txid216773